Protein AF-A0A2A4JMQ9-F1 (afdb_monomer)

InterPro domains:
  IPR019139 Leucine-rich repeat flightless-interacting protein 1/2 [PF09738] (27-306)
  IPR019139 Leucine-rich repeat flightless-interacting protein 1/2 [PTHR19212] (105-288)

Organism: Heliothis virescens (NCBI:txid7102)

pLDDT: mean 78.85, std 16.98, range [35.78, 98.19]

Foldseek 3Di:
DDPVVVVVVVVVVVVVVVVVVVVVVVVVVVVVVVLVVLVVVLVVLVVVLVVVVVVLVVVVVVVVVVVVVPDPDDDDDDDDDDDDDDDDDDDDDDDDDDDDCPCVVVVVVVVVVVVVVVVVVVVVVVSVVVSVVSVVVSVVSVVVSVVVVVVVVVVVVVVVVVVVVVVVVVVVVVVVVVVVVVVVVVVVVVVVQVVLVVVQKHWDFQQPPDPPDPPDDDPDDDDDGDIDIGGNVVVVQLVVLPDDHPVSSVVSVVVVVVVVVVVVVVVVVVVVVVVVCVVVVVVVVVVVVVVVVVVVVVVVVVVVVVVVVVVVVVVVVVVVVVVVVVVVVVVD

Solvent-accessible surface area (backbone atoms only — not comparable to full-atom values): 18994 Å² total; per-residue (Å²): 134,68,66,69,61,55,52,56,50,53,58,44,52,51,50,52,51,52,49,50,53,49,52,50,51,52,50,50,51,52,51,51,50,51,53,48,52,51,53,50,51,51,52,54,51,52,53,50,48,54,48,51,52,50,53,48,51,55,48,50,51,52,52,47,51,61,58,59,70,69,55,97,70,89,79,93,76,85,83,90,85,87,86,82,87,83,88,82,90,79,90,78,87,72,78,91,81,87,84,80,61,69,61,56,58,52,48,52,51,48,52,49,50,51,51,53,50,51,49,50,52,50,51,52,51,49,53,50,50,52,52,51,53,49,56,52,50,53,52,51,49,54,48,53,52,51,50,53,51,52,52,52,52,51,53,50,53,54,50,53,50,52,50,51,52,53,50,50,52,51,52,48,53,51,48,56,51,51,51,53,52,50,50,52,52,51,50,51,51,51,53,51,53,52,51,38,44,76,73,46,30,41,78,42,68,37,85,77,70,71,85,86,80,81,89,62,98,65,92,74,84,66,92,74,74,48,65,40,83,37,46,48,70,59,48,52,55,46,55,75,48,45,88,68,55,52,66,57,20,51,49,50,48,52,53,51,52,52,50,53,52,50,50,54,51,50,52,52,49,53,53,48,50,54,49,48,31,57,74,69,49,49,50,57,50,54,54,47,50,53,50,51,52,51,50,51,53,49,53,53,49,52,53,49,54,53,53,50,53,51,48,51,52,50,50,56,51,49,51,53,50,51,51,53,50,53,51,58,63,70,79,109

Secondary structure (DSSP, 8-state):
--HHHHHHHHHHHHHHHHHHHHHHHHHHHHHHHHHHHHHHHHHHHHHHHHHHHHHHHHHHHHHHHHHHTT----------------------------SSHHHHHHHHHHHHHHHHHHHHHHHHHHHHHHHHHHHHHHHHHHHHHHHHHHHHHHHHHHHHHHHHHHHHHHHHHHHHHHHHHHHHHHHHHHHHHHHHHHTTEEEEE-TT---TT--S-S---S-PPPEEEEEHHHHHHHHHT-SS-HHHHHHHHHHHHHHHHHHHHHHHHHHHHHHHHHHTTHHHHHHHHHHHHHHHHHHHHHHHHHHHHHHHHHHHHHHHHHHHHHHHTT--

Structure (mmCIF, N/CA/C/O backbone):
data_AF-A0A2A4JMQ9-F1
#
_entry.id   AF-A0A2A4JMQ9-F1
#
loop_
_atom_site.group_PDB
_atom_site.id
_atom_site.type_symbol
_atom_site.label_atom_id
_atom_site.label_alt_id
_atom_site.label_comp_id
_atom_site.label_asym_id
_atom_site.label_entity_id
_atom_site.label_seq_id
_atom_site.pdbx_PDB_ins_code
_atom_site.Cartn_x
_atom_site.Cartn_y
_atom_site.Cartn_z
_atom_site.occupancy
_atom_site.B_iso_or_equiv
_atom_site.auth_seq_id
_atom_site.auth_comp_id
_atom_site.auth_asym_id
_atom_site.auth_atom_id
_atom_site.pdbx_PDB_model_num
ATOM 1 N N . MET A 1 1 ? -29.846 27.052 -5.106 1.00 47.28 1 MET A N 1
ATOM 2 C CA . MET A 1 1 ? -28.596 26.402 -5.559 1.00 47.28 1 MET A CA 1
ATOM 3 C C . MET A 1 1 ? -28.977 25.402 -6.638 1.00 47.28 1 MET A C 1
ATOM 5 O O . MET A 1 1 ? -29.538 24.370 -6.304 1.00 47.28 1 MET A O 1
ATOM 9 N N . ASP A 1 2 ? -28.782 25.750 -7.912 1.00 46.75 2 ASP A N 1
ATOM 10 C CA . ASP A 1 2 ? -29.276 24.958 -9.048 1.00 46.75 2 ASP A CA 1
ATOM 11 C C . ASP A 1 2 ? -28.543 23.609 -9.199 1.00 46.75 2 ASP A C 1
ATOM 13 O O . ASP A 1 2 ? -27.327 23.606 -9.439 1.00 46.75 2 ASP A O 1
ATOM 17 N N . PRO A 1 3 ? -29.245 22.460 -9.134 1.00 57.94 3 PRO A N 1
ATOM 18 C CA . PRO A 1 3 ? -28.635 21.136 -9.290 1.00 57.94 3 PRO A CA 1
ATOM 19 C C . PRO A 1 3 ? -28.081 20.902 -10.707 1.00 57.94 3 PRO A C 1
ATOM 21 O O . PRO A 1 3 ? -27.055 20.239 -10.867 1.00 57.94 3 PRO A O 1
ATOM 24 N N . SER A 1 4 ? -28.668 21.542 -11.726 1.00 58.91 4 SER A N 1
ATOM 25 C CA . SER A 1 4 ? -28.192 21.478 -13.119 1.00 58.91 4 SER A CA 1
ATOM 26 C C . SER A 1 4 ? -26.788 22.061 -13.310 1.00 58.91 4 SER A C 1
ATOM 28 O O . SER A 1 4 ? -26.029 21.597 -14.162 1.00 58.91 4 SER A O 1
ATOM 30 N N . ARG A 1 5 ? -26.396 23.063 -12.508 1.00 54.81 5 ARG A N 1
ATOM 31 C CA . ARG A 1 5 ? -25.064 23.677 -12.618 1.00 54.81 5 ARG A CA 1
ATOM 32 C C . ARG A 1 5 ? -23.971 22.750 -12.081 1.00 54.81 5 ARG A C 1
ATOM 34 O O . ARG A 1 5 ? -22.899 22.711 -12.671 1.00 54.81 5 ARG A O 1
ATOM 41 N N . ARG A 1 6 ? -24.261 21.981 -11.021 1.00 53.41 6 ARG A N 1
ATOM 42 C CA . ARG A 1 6 ? -23.341 20.992 -10.424 1.00 53.41 6 ARG A CA 1
ATOM 43 C C . ARG A 1 6 ? -23.181 19.736 -11.282 1.00 53.41 6 ARG A C 1
ATOM 45 O O . ARG A 1 6 ? -22.052 19.294 -11.486 1.00 53.41 6 ARG A O 1
ATOM 52 N N . GLN A 1 7 ? -24.273 19.205 -11.837 1.00 56.06 7 GLN A N 1
ATOM 53 C CA . GLN A 1 7 ? -24.198 18.075 -12.772 1.00 56.06 7 GLN A CA 1
ATOM 54 C C . GLN A 1 7 ? -23.386 18.440 -14.018 1.00 56.06 7 GLN A C 1
ATOM 56 O O . GLN A 1 7 ? -22.466 17.715 -14.380 1.00 56.06 7 GLN A O 1
ATOM 61 N N . ARG A 1 8 ? -23.631 19.617 -14.612 1.00 54.88 8 ARG A N 1
ATOM 62 C CA . ARG A 1 8 ? -22.901 20.075 -15.804 1.00 54.88 8 ARG A CA 1
ATOM 63 C C . ARG A 1 8 ? -21.405 20.303 -15.555 1.00 54.88 8 ARG A C 1
ATOM 65 O O . ARG A 1 8 ? -20.624 20.198 -16.493 1.00 54.88 8 ARG A O 1
ATOM 72 N N . THR A 1 9 ? -20.989 20.635 -14.331 1.00 59.06 9 THR A N 1
ATOM 73 C CA . THR A 1 9 ? -19.562 20.739 -13.973 1.00 59.06 9 THR A CA 1
ATOM 74 C C . THR A 1 9 ? -18.913 19.375 -13.743 1.00 59.06 9 THR A C 1
ATOM 76 O O . THR A 1 9 ? -17.779 19.188 -14.164 1.00 59.06 9 THR A O 1
ATOM 79 N N . GLN A 1 10 ? -19.625 18.402 -13.162 1.00 59.91 10 GLN A N 1
ATOM 80 C CA . GLN A 1 10 ? -19.116 17.031 -12.999 1.00 59.91 10 GLN A CA 1
ATOM 81 C C . GLN A 1 10 ? -18.999 16.286 -14.338 1.00 59.91 10 GLN A C 1
ATOM 83 O O . GLN A 1 10 ? -18.000 15.616 -14.587 1.00 59.91 10 GLN A O 1
ATOM 88 N N . THR A 1 11 ? -19.967 16.448 -15.245 1.00 62.78 11 THR A N 1
ATOM 89 C CA . THR A 1 11 ? -19.899 15.846 -16.590 1.00 62.78 11 THR A CA 1
ATOM 90 C C . THR A 1 11 ? -18.813 16.480 -17.463 1.00 62.78 11 THR A C 1
ATOM 92 O O . THR A 1 11 ? -18.289 15.840 -18.363 1.00 62.78 11 THR A O 1
ATOM 95 N N . LYS A 1 12 ? -18.469 17.752 -17.218 1.00 61.97 12 LYS A N 1
ATOM 96 C CA . LYS A 1 12 ? -17.354 18.423 -17.902 1.00 61.97 12 LYS A CA 1
ATOM 97 C C . LYS A 1 12 ? -15.999 17.975 -17.363 1.00 61.97 12 LYS A C 1
ATOM 99 O O . LYS A 1 12 ? -15.136 17.665 -18.166 1.00 61.97 12 LYS A O 1
ATOM 104 N N . ALA A 1 13 ? -15.847 17.869 -16.041 1.00 62.53 13 ALA A N 1
ATOM 105 C CA . ALA A 1 13 ? -14.618 17.368 -15.424 1.00 62.53 13 ALA A CA 1
ATOM 106 C C . ALA A 1 13 ? -14.295 15.928 -15.866 1.00 62.53 13 ALA A C 1
ATOM 108 O O . ALA A 1 13 ? -13.155 15.628 -16.185 1.00 62.53 13 ALA A O 1
ATOM 109 N N . THR A 1 14 ? -15.312 15.069 -15.979 1.00 71.31 14 THR A N 1
ATOM 110 C CA . THR A 1 14 ? -15.151 13.688 -16.477 1.00 71.31 14 THR A CA 1
ATOM 111 C C . THR A 1 14 ? -14.833 13.622 -17.972 1.00 71.31 14 THR A C 1
ATOM 113 O O . THR A 1 14 ? -14.033 12.789 -18.384 1.00 71.31 14 THR A O 1
ATOM 116 N N . ALA A 1 15 ? -15.401 14.509 -18.793 1.00 77.69 15 ALA A N 1
ATOM 117 C CA . ALA A 1 15 ? -15.054 14.602 -20.213 1.00 77.69 15 ALA A CA 1
ATOM 118 C C . ALA A 1 15 ? -13.632 15.155 -20.437 1.00 77.69 15 ALA A C 1
ATOM 120 O O . ALA A 1 15 ? -12.928 14.698 -21.333 1.00 77.69 15 ALA A O 1
ATOM 121 N N . GLU A 1 16 ? -13.198 16.119 -19.622 1.00 76.06 16 GLU A N 1
ATOM 122 C CA . GLU A 1 16 ? -11.833 16.660 -19.645 1.00 76.06 16 GLU A CA 1
ATOM 123 C C . GLU A 1 16 ? -10.809 15.611 -19.189 1.00 76.06 16 GLU A C 1
ATOM 125 O O . GLU A 1 16 ? -9.781 15.443 -19.837 1.00 76.06 16 GLU A O 1
ATOM 130 N N . GLU A 1 17 ? -11.113 14.845 -18.141 1.00 75.88 17 GLU A N 1
ATOM 131 C CA . GLU A 1 17 ? -10.284 13.731 -17.667 1.00 75.88 17 GLU A CA 1
ATOM 132 C C . GLU A 1 17 ? -10.156 12.623 -18.726 1.00 75.88 17 GLU A C 1
ATOM 134 O O . GLU A 1 17 ? -9.050 12.202 -19.057 1.00 75.88 17 GLU A O 1
ATOM 139 N N . GLN A 1 18 ? -11.262 12.241 -19.372 1.00 79.56 18 GLN A N 1
ATOM 140 C CA . GLN A 1 18 ? -11.246 11.294 -20.493 1.00 79.56 18 GLN A CA 1
ATOM 141 C C . GLN A 1 18 ? -10.445 11.804 -21.700 1.00 79.56 18 GLN A C 1
ATOM 143 O O . GLN A 1 18 ? -9.798 11.010 -22.384 1.00 79.56 18 GLN A O 1
ATOM 148 N N . ALA A 1 19 ? -10.473 13.110 -21.975 1.00 83.06 19 ALA A N 1
ATOM 149 C CA . ALA A 1 19 ? -9.674 13.709 -23.040 1.00 83.06 19 ALA A CA 1
ATOM 150 C C . ALA A 1 19 ? -8.173 13.692 -22.702 1.00 83.06 19 ALA A C 1
ATOM 152 O O . ALA A 1 19 ? -7.355 13.391 -23.570 1.00 83.06 19 ALA A O 1
ATOM 153 N N . LEU A 1 20 ? -7.801 13.960 -21.447 1.00 79.81 20 LEU A N 1
ATOM 154 C CA . LEU A 1 20 ? -6.412 13.871 -20.985 1.00 79.81 20 LEU A CA 1
ATOM 155 C C . LEU A 1 20 ? -5.883 12.434 -21.054 1.00 79.81 20 LEU A C 1
ATOM 157 O O . LEU A 1 20 ? -4.770 12.223 -21.536 1.00 79.81 20 LEU A O 1
ATOM 161 N N . ASP A 1 21 ? -6.699 11.450 -20.677 1.00 79.75 21 ASP A N 1
ATOM 162 C CA . ASP A 1 21 ? -6.362 10.029 -20.799 1.00 79.75 21 ASP A CA 1
ATOM 163 C C . ASP A 1 21 ? -6.156 9.603 -22.257 1.00 79.75 21 ASP A C 1
ATOM 165 O O . ASP A 1 21 ? -5.237 8.841 -22.566 1.00 79.75 21 ASP A O 1
ATOM 169 N N . GLN A 1 22 ? -6.992 10.091 -23.177 1.00 85.31 22 GLN A N 1
ATOM 170 C CA . GLN A 1 22 ? -6.834 9.826 -24.610 1.00 85.31 22 GLN A CA 1
ATOM 171 C C . GLN A 1 22 ? -5.542 10.444 -25.149 1.00 85.31 22 GLN A C 1
ATOM 173 O O . GLN A 1 22 ? -4.780 9.762 -25.830 1.00 85.31 22 GLN A O 1
ATOM 178 N N . ILE A 1 23 ? -5.243 11.693 -24.782 1.00 85.81 23 ILE A N 1
ATOM 179 C CA . ILE A 1 23 ? -3.999 12.375 -25.169 1.00 85.81 23 ILE A CA 1
ATOM 180 C C . ILE A 1 23 ? -2.772 11.634 -24.619 1.00 85.81 23 ILE A C 1
ATOM 182 O O . ILE A 1 23 ? -1.781 11.480 -25.334 1.00 85.81 23 ILE A O 1
ATOM 186 N N . ALA A 1 24 ? -2.831 11.149 -23.376 1.00 79.50 24 ALA A N 1
ATOM 187 C CA . ALA A 1 24 ? -1.755 10.374 -22.765 1.00 79.50 24 ALA A CA 1
ATOM 188 C C . ALA A 1 24 ? -1.525 9.046 -23.503 1.00 79.50 24 ALA A C 1
ATOM 190 O O . ALA A 1 24 ? -0.391 8.752 -23.886 1.00 79.50 24 ALA A O 1
ATOM 191 N N . ARG A 1 25 ? -2.596 8.294 -23.796 1.00 79.62 25 ARG A N 1
ATOM 192 C CA . ARG A 1 25 ? -2.517 7.043 -24.572 1.00 79.62 25 ARG A CA 1
ATOM 193 C C . ARG A 1 25 ? -2.002 7.275 -25.987 1.00 79.62 25 ARG A C 1
ATOM 195 O O . ARG A 1 25 ? -1.174 6.510 -26.465 1.00 79.62 25 ARG A O 1
ATOM 202 N N . GLU A 1 26 ? -2.443 8.335 -26.658 1.00 84.31 26 GLU A N 1
ATOM 203 C CA . GLU A 1 26 ? -1.941 8.691 -27.987 1.00 84.31 26 GLU A CA 1
ATOM 204 C C . GLU A 1 26 ? -0.459 9.084 -27.958 1.00 84.31 26 GLU A C 1
ATOM 206 O O . GLU A 1 26 ? 0.299 8.729 -28.864 1.00 84.31 26 GLU A O 1
ATOM 211 N N . ALA A 1 27 ? -0.017 9.812 -26.930 1.00 80.69 27 ALA A N 1
ATOM 212 C CA . ALA A 1 27 ? 1.388 10.167 -26.759 1.00 80.69 27 ALA A CA 1
ATOM 213 C C . ALA A 1 27 ? 2.256 8.926 -26.504 1.00 80.69 27 ALA A C 1
ATOM 215 O O . ALA A 1 27 ? 3.327 8.797 -27.099 1.00 80.69 27 ALA A O 1
ATOM 216 N N . GLU A 1 28 ? 1.779 7.993 -25.679 1.00 77.19 28 GLU A N 1
ATOM 217 C CA . GLU A 1 28 ? 2.440 6.715 -25.424 1.00 77.19 28 GLU A CA 1
ATOM 218 C C . GLU A 1 28 ? 2.505 5.851 -26.688 1.00 77.19 28 GLU A C 1
ATOM 220 O O . GLU A 1 28 ? 3.579 5.373 -27.048 1.00 77.19 28 GLU A O 1
ATOM 225 N N . GLN A 1 29 ? 1.404 5.734 -27.433 1.00 85.44 29 GLN A N 1
ATOM 226 C CA . GLN A 1 29 ? 1.366 5.021 -28.712 1.00 85.44 29 GLN A CA 1
ATOM 227 C C . GLN A 1 29 ? 2.312 5.637 -29.745 1.00 85.44 29 GLN A C 1
ATOM 229 O O . GLN A 1 29 ? 3.000 4.910 -30.457 1.00 85.44 29 GLN A O 1
ATOM 234 N N . ARG A 1 30 ? 2.405 6.971 -29.816 1.00 83.75 30 ARG A N 1
ATOM 235 C CA . ARG A 1 30 ? 3.368 7.654 -30.696 1.00 83.75 30 ARG A CA 1
ATOM 236 C C . ARG A 1 30 ? 4.814 7.388 -30.284 1.00 83.75 30 ARG A C 1
ATOM 238 O O . ARG A 1 30 ? 5.659 7.214 -31.160 1.00 83.75 30 ARG A O 1
ATOM 245 N N . LEU A 1 31 ? 5.114 7.352 -28.985 1.00 78.44 31 LEU A N 1
ATOM 246 C CA . LEU A 1 31 ? 6.444 6.983 -28.490 1.00 78.44 31 LEU A CA 1
ATOM 247 C C . LEU A 1 31 ? 6.759 5.512 -28.785 1.00 78.44 31 LEU A C 1
ATOM 249 O O . LEU A 1 31 ? 7.838 5.214 -29.290 1.00 78.44 31 LEU A O 1
ATOM 253 N N . ALA A 1 32 ? 5.807 4.605 -28.568 1.00 83.38 32 ALA A N 1
ATOM 254 C CA . ALA A 1 32 ? 5.944 3.189 -28.895 1.00 83.38 32 ALA A CA 1
ATOM 255 C C . ALA A 1 32 ? 6.156 2.966 -30.402 1.00 83.38 32 ALA A C 1
ATOM 257 O O . ALA A 1 32 ? 7.055 2.226 -30.789 1.00 83.38 32 ALA A O 1
ATOM 258 N N . ALA A 1 33 ? 5.410 3.670 -31.257 1.00 87.06 33 ALA A N 1
ATOM 259 C CA . ALA A 1 33 ? 5.591 3.629 -32.706 1.00 87.06 33 ALA A CA 1
ATOM 260 C C . ALA A 1 33 ? 6.967 4.166 -33.133 1.00 87.06 33 ALA A C 1
ATOM 262 O O . ALA A 1 33 ? 7.598 3.595 -34.017 1.00 87.06 33 ALA A O 1
ATOM 263 N N . ARG A 1 34 ? 7.478 5.225 -32.485 1.00 83.06 34 ARG A N 1
ATOM 264 C CA . ARG A 1 34 ? 8.851 5.710 -32.719 1.00 83.06 34 ARG A CA 1
ATOM 265 C C . ARG A 1 34 ? 9.903 4.685 -32.302 1.00 83.06 34 ARG A C 1
ATOM 267 O O . ARG A 1 34 ? 10.874 4.501 -33.029 1.00 83.06 34 ARG A O 1
ATOM 274 N N . ARG A 1 35 ? 9.712 4.003 -31.169 1.00 81.88 35 ARG A N 1
ATOM 275 C CA . ARG A 1 35 ? 10.596 2.913 -30.720 1.00 81.88 35 ARG A CA 1
ATOM 276 C C . ARG A 1 35 ? 10.570 1.735 -31.695 1.00 81.88 35 ARG A C 1
ATOM 278 O O . ARG A 1 35 ? 11.631 1.251 -32.069 1.00 81.88 35 ARG A O 1
ATOM 285 N N . ALA A 1 36 ? 9.389 1.341 -32.171 1.00 84.75 36 ALA A N 1
ATOM 286 C CA . ALA A 1 36 ? 9.234 0.295 -33.180 1.00 84.75 36 ALA A CA 1
ATOM 287 C C . ALA A 1 36 ? 9.904 0.678 -34.510 1.00 84.75 36 ALA A C 1
ATOM 289 O O . ALA A 1 36 ? 10.699 -0.094 -35.027 1.00 84.75 36 ALA A O 1
ATOM 290 N N . ALA A 1 37 ? 9.688 1.899 -35.007 1.00 85.81 37 ALA A N 1
ATOM 291 C CA . ALA A 1 37 ? 10.320 2.380 -36.235 1.00 85.81 37 ALA A CA 1
ATOM 292 C C . ALA A 1 37 ? 11.854 2.436 -36.127 1.00 85.81 37 ALA A C 1
ATOM 294 O O . ALA A 1 37 ? 12.551 2.103 -37.082 1.00 85.81 37 ALA A O 1
ATOM 295 N N . ARG A 1 38 ? 12.400 2.822 -34.964 1.00 82.75 38 ARG A N 1
ATOM 296 C CA . ARG A 1 38 ? 13.848 2.747 -34.704 1.00 82.75 38 ARG A CA 1
ATOM 297 C C . ARG A 1 38 ? 14.341 1.298 -34.689 1.00 82.75 38 ARG A C 1
ATOM 299 O O . ARG A 1 38 ? 15.371 1.009 -35.288 1.00 82.75 38 ARG A O 1
ATOM 306 N N . ALA A 1 39 ? 13.611 0.382 -34.054 1.00 81.25 39 ALA A N 1
ATOM 307 C CA . ALA A 1 39 ? 13.956 -1.040 -34.042 1.00 81.25 39 ALA A CA 1
ATOM 308 C C . ALA A 1 39 ? 13.936 -1.653 -35.456 1.00 81.25 39 ALA A C 1
ATOM 310 O O . ALA A 1 39 ? 14.887 -2.332 -35.839 1.00 81.25 39 ALA A O 1
ATOM 311 N N . GLU A 1 40 ? 12.918 -1.344 -36.259 1.00 84.31 40 GLU A N 1
ATOM 312 C CA . GLU A 1 40 ? 12.833 -1.751 -37.666 1.00 84.31 40 GLU A CA 1
ATOM 313 C C . GLU A 1 40 ? 13.959 -1.128 -38.505 1.00 84.31 40 GLU A C 1
ATOM 315 O O . GLU A 1 40 ? 14.568 -1.812 -39.325 1.00 84.31 40 GLU A O 1
ATOM 320 N N . ALA A 1 41 ? 14.307 0.143 -38.273 1.00 82.81 41 ALA A N 1
ATOM 321 C CA . ALA A 1 41 ? 15.430 0.791 -38.950 1.00 82.81 41 ALA A CA 1
ATOM 322 C C . ALA A 1 41 ? 16.769 0.106 -38.630 1.00 82.81 41 ALA A C 1
ATOM 324 O O . ALA A 1 41 ? 17.576 -0.100 -39.538 1.00 82.81 41 ALA A O 1
ATOM 325 N N . ARG A 1 42 ? 16.994 -0.312 -37.374 1.00 80.44 42 ARG A N 1
ATOM 326 C CA . ARG A 1 42 ? 18.159 -1.135 -37.000 1.00 80.44 42 ARG A CA 1
ATOM 327 C C . ARG A 1 42 ? 18.151 -2.468 -37.734 1.00 80.44 42 ARG A C 1
ATOM 329 O O . ARG A 1 42 ? 19.183 -2.877 -38.249 1.00 80.44 42 ARG A O 1
ATOM 336 N N . GLU A 1 43 ? 17.003 -3.134 -37.801 1.00 86.06 43 GLU A N 1
ATOM 337 C CA . GLU A 1 43 ? 16.868 -4.443 -38.445 1.00 86.06 43 GLU A CA 1
ATOM 338 C C . GLU A 1 43 ? 17.121 -4.372 -39.960 1.00 86.06 43 GLU A C 1
ATOM 340 O O . GLU A 1 43 ? 17.847 -5.201 -40.508 1.00 86.06 43 GLU A O 1
ATOM 345 N N . ILE A 1 44 ? 16.583 -3.355 -40.640 1.00 84.94 44 ILE A N 1
ATOM 346 C CA . ILE A 1 44 ? 16.824 -3.116 -42.072 1.00 84.94 44 ILE A CA 1
ATOM 347 C C . ILE A 1 44 ? 18.307 -2.853 -42.317 1.00 84.94 44 ILE A C 1
ATOM 349 O O . ILE A 1 44 ? 18.907 -3.439 -43.216 1.00 84.94 44 ILE A O 1
ATOM 353 N N . ARG A 1 45 ? 18.906 -2.006 -41.484 1.00 77.75 45 ARG A N 1
ATOM 354 C CA . ARG A 1 45 ? 20.306 -1.625 -41.607 1.00 77.75 45 ARG A CA 1
ATOM 355 C C . ARG A 1 45 ? 21.258 -2.791 -41.325 1.00 77.75 45 ARG A C 1
ATOM 357 O O . ARG A 1 45 ? 22.248 -2.933 -42.031 1.00 77.75 45 ARG A O 1
ATOM 364 N N . MET A 1 46 ? 20.927 -3.667 -40.373 1.00 78.50 46 MET A N 1
ATOM 365 C CA . MET A 1 46 ? 21.645 -4.926 -40.122 1.00 78.50 46 MET A CA 1
ATOM 366 C C . MET A 1 46 ? 21.553 -5.895 -41.306 1.00 78.50 46 MET A C 1
ATOM 368 O O . MET A 1 46 ? 22.553 -6.491 -41.695 1.00 78.50 46 MET A O 1
ATOM 372 N N . ARG A 1 47 ? 20.377 -6.017 -41.929 1.00 84.62 47 ARG A N 1
ATOM 373 C CA . ARG A 1 47 ? 20.205 -6.840 -43.138 1.00 84.62 47 ARG A CA 1
ATOM 374 C C . ARG A 1 47 ? 20.992 -6.298 -44.331 1.00 84.62 47 ARG A C 1
ATOM 376 O O . ARG A 1 47 ? 21.530 -7.073 -45.116 1.00 84.62 47 ARG A O 1
ATOM 383 N N . GLU A 1 48 ? 21.049 -4.978 -44.492 1.00 83.75 48 GLU A N 1
ATOM 384 C CA . GLU A 1 48 ? 21.834 -4.336 -45.552 1.00 83.75 48 GLU A CA 1
ATOM 385 C C . GLU A 1 48 ? 23.338 -4.524 -45.330 1.00 83.75 48 GLU A C 1
ATOM 387 O O . GLU A 1 48 ? 24.073 -4.810 -46.270 1.00 83.75 48 GLU A O 1
ATOM 392 N N . LEU A 1 49 ? 23.767 -4.457 -44.074 1.00 77.75 49 LEU A N 1
ATOM 393 C CA . LEU A 1 49 ? 25.107 -4.800 -43.628 1.00 77.75 49 LEU A CA 1
ATOM 394 C C . LEU A 1 49 ? 25.547 -6.201 -44.039 1.00 77.75 49 LEU A C 1
ATOM 396 O O . LEU A 1 49 ? 26.583 -6.368 -44.676 1.00 77.75 49 LEU A O 1
ATOM 400 N N . GLU A 1 50 ? 24.754 -7.204 -43.660 1.00 82.50 50 GLU A N 1
ATOM 401 C CA . GLU A 1 50 ? 25.026 -8.610 -43.957 1.00 82.50 50 GLU A CA 1
ATOM 402 C C . GLU A 1 50 ? 25.065 -8.832 -45.466 1.00 82.50 50 GLU A C 1
ATOM 404 O O . GLU A 1 50 ? 25.886 -9.591 -45.981 1.00 82.50 50 GLU A O 1
ATOM 409 N N . ARG A 1 51 ? 24.204 -8.121 -46.200 1.00 87.94 51 ARG A N 1
ATOM 410 C CA . ARG A 1 51 ? 24.204 -8.144 -47.656 1.00 87.94 51 ARG A CA 1
ATOM 411 C C . ARG A 1 51 ? 25.477 -7.532 -48.241 1.00 87.94 51 ARG A C 1
ATOM 413 O O . ARG A 1 51 ? 26.052 -8.138 -49.138 1.00 87.94 51 ARG A O 1
ATOM 420 N N . GLN A 1 52 ? 25.925 -6.379 -47.747 1.00 79.75 52 GLN A N 1
ATOM 421 C CA . GLN A 1 52 ? 27.172 -5.749 -48.192 1.00 79.75 52 GLN A CA 1
ATOM 422 C C . GLN A 1 52 ? 28.384 -6.632 -47.884 1.00 79.75 52 GLN A C 1
ATOM 424 O O . GLN A 1 52 ? 29.224 -6.813 -48.760 1.00 79.75 52 GLN A O 1
ATOM 429 N N . GLN A 1 53 ? 28.437 -7.240 -46.694 1.00 78.75 53 GLN A N 1
ATOM 430 C CA . GLN A 1 53 ? 29.487 -8.194 -46.322 1.00 78.75 53 GLN A CA 1
ATOM 431 C C . GLN A 1 53 ? 29.516 -9.379 -47.287 1.00 78.75 53 GLN A C 1
ATOM 433 O O . GLN A 1 53 ? 30.564 -9.704 -47.835 1.00 78.75 53 GLN A O 1
ATOM 438 N N . ARG A 1 54 ? 28.352 -9.961 -47.585 1.00 82.81 54 ARG A N 1
ATOM 439 C CA . ARG A 1 54 ? 28.241 -11.081 -48.522 1.00 82.81 54 ARG A CA 1
ATOM 440 C C . ARG A 1 54 ? 28.627 -10.704 -49.954 1.00 82.81 54 ARG A C 1
ATOM 442 O O . ARG A 1 54 ? 29.313 -11.462 -50.626 1.00 82.81 54 ARG A O 1
ATOM 449 N N . GLU A 1 55 ? 28.219 -9.527 -50.428 1.00 82.19 55 GLU A N 1
ATOM 450 C CA . GLU A 1 55 ? 28.595 -9.027 -51.757 1.00 82.19 55 GLU A CA 1
ATOM 451 C C . GLU A 1 55 ? 30.103 -8.718 -51.849 1.00 82.19 55 GLU A C 1
ATOM 453 O O . GLU A 1 55 ? 30.712 -8.927 -52.900 1.00 82.19 55 GLU A O 1
ATOM 458 N N . GLN A 1 56 ? 30.722 -8.257 -50.758 1.00 74.88 56 GLN A N 1
ATOM 459 C CA . GLN A 1 56 ? 32.166 -8.029 -50.662 1.00 74.88 56 GLN A CA 1
ATOM 460 C C . GLN A 1 56 ? 32.958 -9.336 -50.592 1.00 74.88 56 GLN A C 1
ATOM 462 O O . GLN A 1 56 ? 34.000 -9.422 -51.238 1.00 74.88 56 GLN A O 1
ATOM 467 N N . GLU A 1 57 ? 32.470 -10.346 -49.870 1.00 77.69 57 GLU A N 1
ATOM 468 C CA . GLU A 1 57 ? 33.021 -11.708 -49.875 1.00 77.69 57 GLU A CA 1
ATOM 469 C C . GLU A 1 57 ? 32.955 -12.304 -51.287 1.00 77.69 57 GLU A C 1
ATOM 471 O O . GLU A 1 57 ? 33.986 -12.678 -51.841 1.00 77.69 57 GLU A O 1
ATOM 476 N N . ASP A 1 58 ? 31.790 -12.245 -51.941 1.00 78.12 58 ASP A N 1
ATOM 477 C CA . ASP A 1 58 ? 31.618 -12.697 -53.327 1.00 78.12 58 ASP A CA 1
ATOM 478 C C . ASP A 1 58 ? 32.541 -11.940 -54.304 1.00 78.12 58 ASP A C 1
ATOM 480 O O . ASP A 1 58 ? 33.018 -12.499 -55.296 1.00 78.12 58 ASP A O 1
ATOM 484 N N . HIS A 1 59 ? 32.769 -10.640 -54.083 1.00 78.31 59 HIS A N 1
ATOM 485 C CA . HIS A 1 59 ? 33.680 -9.837 -54.900 1.00 78.31 59 HIS A CA 1
ATOM 486 C C . HIS A 1 59 ? 35.150 -10.166 -54.610 1.00 78.31 59 HIS A C 1
ATOM 488 O O . HIS A 1 59 ? 35.961 -10.193 -55.538 1.00 78.31 59 HIS A O 1
ATOM 494 N N . ALA A 1 60 ? 35.508 -10.427 -53.352 1.00 73.19 60 ALA A N 1
ATOM 495 C CA . ALA A 1 60 ? 36.839 -10.871 -52.959 1.00 73.19 60 ALA A CA 1
ATOM 496 C C . ALA A 1 60 ? 37.156 -12.244 -53.566 1.00 73.19 60 ALA A C 1
ATOM 498 O O . ALA A 1 60 ? 38.234 -12.404 -54.139 1.00 73.19 60 ALA A O 1
ATOM 499 N N . ASP A 1 61 ? 36.198 -13.172 -53.556 1.00 73.56 61 ASP A N 1
ATOM 500 C CA . ASP A 1 61 ? 36.305 -14.494 -54.179 1.00 73.56 61 ASP A CA 1
ATOM 501 C C . ASP A 1 61 ? 36.454 -14.387 -55.703 1.00 73.56 61 ASP A C 1
ATOM 503 O O . ASP A 1 61 ? 37.374 -14.959 -56.287 1.00 73.56 61 ASP A O 1
ATOM 507 N N . LYS A 1 62 ? 35.639 -13.556 -56.369 1.00 76.69 62 LYS A N 1
ATOM 508 C CA . LYS A 1 62 ? 35.769 -13.297 -57.820 1.00 76.69 62 LYS A CA 1
ATOM 509 C C . LYS A 1 62 ? 37.098 -12.637 -58.184 1.00 76.69 62 LYS A C 1
ATOM 511 O O . LYS A 1 62 ? 37.691 -12.958 -59.217 1.00 76.69 62 LYS A O 1
ATOM 516 N N . ALA A 1 63 ? 37.572 -11.696 -57.369 1.00 72.44 63 ALA A N 1
ATOM 517 C CA . ALA A 1 63 ? 38.875 -11.068 -57.558 1.00 72.44 63 ALA A CA 1
ATOM 518 C C . ALA A 1 63 ? 40.010 -12.078 -57.333 1.00 72.44 63 ALA A C 1
ATOM 520 O O . ALA A 1 63 ? 41.000 -12.060 -58.068 1.00 72.44 63 ALA A O 1
ATOM 521 N N . TYR A 1 64 ? 39.850 -12.985 -56.367 1.00 70.56 64 TYR A N 1
ATOM 522 C CA . TYR A 1 64 ? 40.777 -14.079 -56.110 1.00 70.56 64 TYR A CA 1
ATOM 523 C C . TYR A 1 64 ? 40.842 -15.047 -57.298 1.00 70.56 64 TYR A C 1
ATOM 525 O O . TYR A 1 64 ? 41.943 -15.312 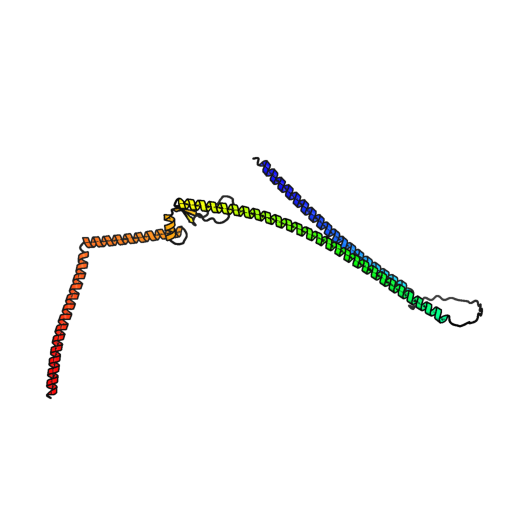-57.780 1.00 70.56 64 TYR A O 1
ATOM 533 N N . ASP A 1 65 ? 39.700 -15.469 -57.845 1.00 73.50 65 ASP A N 1
ATOM 534 C CA . ASP A 1 65 ? 39.607 -16.343 -59.022 1.00 73.50 65 ASP A CA 1
ATOM 535 C C . ASP A 1 65 ? 40.203 -15.701 -60.284 1.00 73.50 65 ASP A C 1
ATOM 537 O O . ASP A 1 65 ? 40.964 -16.338 -61.017 1.00 73.50 65 ASP A O 1
ATOM 541 N N . MET A 1 66 ? 39.937 -14.412 -60.527 1.00 67.81 66 MET A N 1
ATOM 542 C CA . MET A 1 66 ? 40.539 -13.674 -61.647 1.00 67.81 66 MET A CA 1
ATOM 543 C C . MET A 1 66 ? 42.063 -13.544 -61.539 1.00 67.81 66 MET A C 1
ATOM 545 O O . MET A 1 66 ? 42.752 -13.528 -62.564 1.00 67.81 66 MET A O 1
ATOM 549 N N . TYR A 1 67 ? 42.601 -13.414 -60.323 1.00 62.19 67 TYR A N 1
ATOM 550 C CA . TYR A 1 67 ? 44.047 -13.369 -60.095 1.00 62.19 67 TYR A CA 1
ATOM 551 C C . TYR A 1 67 ? 44.681 -14.768 -60.107 1.00 62.19 67 TYR A C 1
ATOM 553 O O . TYR A 1 67 ? 45.802 -14.911 -60.592 1.00 62.19 67 TYR A O 1
ATOM 561 N N . ALA A 1 68 ? 43.982 -15.803 -59.633 1.00 64.62 68 ALA A N 1
ATOM 562 C CA . ALA A 1 68 ? 44.437 -17.194 -59.673 1.00 64.62 68 ALA A CA 1
ATOM 563 C C . ALA A 1 68 ? 44.470 -17.747 -61.111 1.00 64.62 68 ALA A C 1
ATOM 565 O O . ALA A 1 68 ? 45.437 -18.403 -61.503 1.00 64.62 68 ALA A O 1
ATOM 566 N N . GLY A 1 69 ? 43.480 -17.390 -61.939 1.00 57.03 69 GLY A N 1
ATOM 567 C CA . GLY A 1 69 ? 43.380 -17.790 -63.349 1.00 57.03 69 GLY A CA 1
ATOM 568 C C . GLY A 1 69 ? 44.420 -17.168 -64.293 1.00 57.03 69 GLY A C 1
ATOM 569 O O . GLY A 1 69 ? 44.489 -17.553 -65.459 1.00 57.03 69 GLY A O 1
ATOM 570 N N . LYS A 1 70 ? 45.245 -16.223 -63.818 1.00 52.72 70 LYS A N 1
ATOM 571 C CA . LYS A 1 70 ? 46.353 -15.616 -64.583 1.00 52.72 70 LYS A CA 1
ATOM 572 C C . LYS A 1 70 ? 47.709 -16.291 -64.360 1.00 52.72 70 LYS A C 1
ATOM 574 O O . LYS A 1 70 ? 48.709 -15.828 -64.906 1.00 52.72 70 LYS A O 1
ATOM 579 N N . THR A 1 71 ? 47.765 -17.389 -63.609 1.00 40.22 71 THR A N 1
ATOM 580 C CA . THR A 1 71 ? 48.960 -18.243 -63.570 1.00 40.22 71 THR A CA 1
ATOM 581 C C . THR A 1 71 ? 48.940 -19.196 -64.775 1.00 40.22 71 THR A C 1
ATOM 583 O O . THR A 1 71 ? 47.997 -19.975 -64.922 1.00 40.22 71 THR A O 1
ATOM 586 N N . PRO A 1 72 ? 49.929 -19.159 -65.691 1.00 46.47 72 PRO A N 1
ATOM 587 C CA . PRO A 1 72 ? 50.003 -20.114 -66.783 1.00 46.47 72 PRO A CA 1
ATOM 588 C C . PRO A 1 72 ? 50.674 -21.391 -66.270 1.00 46.47 72 PRO A C 1
ATOM 590 O O . PRO A 1 72 ? 51.739 -21.755 -66.748 1.00 46.47 72 PRO A O 1
ATOM 593 N N . GLU A 1 73 ? 50.078 -22.074 -65.295 1.00 45.75 73 GLU A N 1
ATOM 594 C CA . GLU A 1 73 ? 50.525 -23.413 -64.917 1.00 45.75 73 GLU A CA 1
ATOM 595 C C . GLU A 1 73 ? 49.335 -24.365 -64.774 1.00 45.75 73 GLU A C 1
ATOM 597 O O . GLU A 1 73 ? 48.570 -24.364 -63.817 1.00 45.75 73 GLU A O 1
ATOM 602 N N . THR A 1 74 ? 49.234 -25.228 -65.789 1.00 48.72 74 THR A N 1
ATOM 603 C CA . THR A 1 74 ? 48.764 -26.615 -65.689 1.00 48.72 74 THR A CA 1
ATOM 604 C C . THR A 1 74 ? 47.338 -26.871 -65.199 1.00 48.72 74 THR A C 1
ATOM 606 O O . THR A 1 74 ? 47.145 -27.280 -64.065 1.00 48.72 74 THR A O 1
ATOM 609 N N . VAL A 1 75 ? 46.367 -26.899 -66.122 1.00 40.84 75 VAL A N 1
ATOM 610 C CA . VAL A 1 75 ? 45.369 -27.988 -66.141 1.00 40.84 75 VAL A CA 1
ATOM 611 C C . VAL A 1 75 ? 45.066 -28.366 -67.590 1.00 40.84 75 VAL A C 1
ATOM 613 O O . VAL A 1 75 ? 44.590 -27.568 -68.395 1.00 40.84 75 VAL A O 1
ATOM 616 N N . GLY A 1 76 ? 45.407 -29.603 -67.947 1.00 50.19 76 GLY A N 1
ATOM 617 C CA . GLY A 1 76 ? 45.265 -30.129 -69.296 1.00 50.19 76 GLY A CA 1
ATOM 618 C C . GLY A 1 76 ? 43.812 -30.240 -69.755 1.00 50.19 76 GLY A C 1
ATOM 619 O O . GLY A 1 76 ? 43.021 -30.976 -69.175 1.00 50.19 76 GLY A O 1
ATOM 620 N N . ARG A 1 77 ? 43.500 -29.617 -70.896 1.00 39.44 77 ARG A N 1
ATOM 621 C CA . ARG A 1 77 ? 42.480 -30.113 -71.829 1.00 39.44 77 ARG A CA 1
ATOM 622 C C . ARG A 1 77 ? 42.789 -29.617 -73.242 1.00 39.44 77 ARG A C 1
ATOM 624 O O . ARG A 1 77 ? 42.524 -28.475 -73.595 1.00 39.44 77 ARG A O 1
ATOM 631 N N . ARG A 1 78 ? 43.388 -30.490 -74.058 1.00 36.75 78 ARG A N 1
ATOM 632 C CA . ARG A 1 78 ? 43.520 -30.286 -75.511 1.00 36.75 78 ARG A CA 1
ATOM 633 C C . ARG A 1 78 ? 42.132 -30.315 -76.167 1.00 36.75 78 ARG A C 1
ATOM 635 O O . ARG A 1 78 ? 41.285 -31.105 -75.750 1.00 36.75 78 ARG A O 1
ATOM 642 N N . PRO A 1 79 ? 41.977 -29.616 -77.299 1.00 46.91 79 PRO A N 1
ATOM 643 C CA . PRO A 1 79 ? 41.724 -30.366 -78.520 1.00 46.91 79 PRO A CA 1
ATOM 644 C C . PRO A 1 79 ? 42.739 -30.037 -79.617 1.00 46.91 79 PRO A C 1
ATOM 646 O O . PRO A 1 79 ? 43.345 -28.972 -79.673 1.00 46.91 79 PRO A O 1
ATOM 649 N N . ARG A 1 80 ? 42.960 -31.042 -80.461 1.00 42.53 80 ARG A N 1
ATOM 650 C CA . ARG A 1 80 ? 43.859 -31.028 -81.611 1.00 42.53 80 ARG A CA 1
ATOM 651 C C . ARG A 1 80 ? 43.225 -30.239 -82.755 1.00 42.53 80 ARG A C 1
ATOM 653 O O . ARG A 1 80 ? 42.109 -30.567 -83.137 1.00 42.53 80 ARG A O 1
ATOM 660 N N . LEU A 1 81 ? 43.993 -29.355 -83.385 1.00 42.09 81 LEU A N 1
ATOM 661 C CA . LEU A 1 81 ? 43.917 -29.119 -84.826 1.00 42.09 81 LEU A CA 1
ATOM 662 C C . LEU A 1 81 ? 45.344 -29.027 -85.369 1.00 42.09 81 LEU A C 1
ATOM 664 O O . LEU A 1 81 ? 46.181 -28.292 -84.852 1.00 42.09 81 LEU A O 1
ATOM 668 N N . ALA A 1 82 ? 45.609 -29.856 -86.370 1.00 43.44 82 ALA A N 1
ATOM 669 C CA . ALA A 1 82 ? 46.851 -29.936 -87.112 1.00 43.44 82 ALA A CA 1
ATOM 670 C C . ALA A 1 82 ? 46.584 -29.447 -88.537 1.00 43.44 82 ALA A C 1
ATOM 672 O O . ALA A 1 82 ? 45.617 -29.908 -89.136 1.00 43.44 82 ALA A O 1
ATOM 673 N N . ALA A 1 83 ? 47.438 -28.558 -89.048 1.00 38.06 83 ALA A N 1
ATOM 674 C CA . ALA A 1 83 ? 47.968 -28.535 -90.421 1.00 38.06 83 ALA A CA 1
ATOM 675 C C . ALA A 1 83 ? 48.731 -27.205 -90.629 1.00 38.06 83 ALA A C 1
ATOM 677 O O . ALA A 1 83 ? 48.158 -26.152 -90.390 1.00 38.06 83 ALA A O 1
ATOM 678 N N . LEU A 1 84 ? 50.060 -27.175 -90.802 1.00 41.00 84 LEU A N 1
ATOM 679 C CA . LEU A 1 84 ? 50.900 -27.468 -91.989 1.00 41.00 84 LEU A CA 1
ATOM 680 C C . LEU A 1 84 ? 51.496 -26.155 -92.573 1.00 41.00 84 LEU A C 1
ATOM 682 O O . LEU A 1 84 ? 50.845 -25.516 -93.383 1.00 41.00 84 LEU A O 1
ATOM 686 N N . SER A 1 85 ? 52.733 -25.832 -92.143 1.00 36.59 85 SER A N 1
ATOM 687 C CA . SER A 1 85 ? 53.939 -25.392 -92.914 1.00 36.59 85 SER A CA 1
ATOM 688 C C . SER A 1 85 ? 53.892 -24.197 -93.915 1.00 36.59 85 SER A C 1
ATOM 690 O O . SER A 1 85 ? 52.817 -23.847 -94.377 1.00 36.59 85 SER A O 1
ATOM 692 N N . PRO A 1 86 ? 55.036 -23.630 -94.403 1.00 47.41 86 PRO A N 1
ATOM 693 C CA . PRO A 1 86 ? 56.447 -23.755 -94.000 1.00 47.41 86 PRO A CA 1
ATOM 694 C C . PRO A 1 86 ? 57.205 -22.410 -93.799 1.00 47.41 86 PRO A C 1
ATOM 696 O O . PRO A 1 86 ? 56.725 -21.311 -94.059 1.00 47.41 86 PRO A O 1
ATOM 699 N N . ALA A 1 87 ? 58.451 -22.569 -93.352 1.00 42.53 87 ALA A N 1
ATOM 700 C CA . ALA A 1 87 ? 59.504 -21.586 -93.131 1.00 42.53 87 ALA A CA 1
ATOM 701 C C . ALA A 1 87 ? 59.864 -20.673 -94.321 1.00 42.53 87 ALA A C 1
ATOM 703 O O . ALA A 1 87 ? 59.936 -21.116 -95.466 1.00 42.53 87 ALA A O 1
ATOM 704 N N . VAL A 1 88 ? 60.306 -19.452 -93.994 1.00 48.78 88 VAL A N 1
ATOM 705 C CA . VAL A 1 88 ? 61.295 -18.706 -94.786 1.00 48.78 88 VAL A CA 1
ATOM 706 C C . VAL A 1 88 ? 62.398 -18.215 -93.853 1.00 48.78 88 VAL A C 1
ATOM 708 O O . VAL A 1 88 ? 62.149 -17.634 -92.800 1.00 48.78 88 VAL A O 1
ATOM 7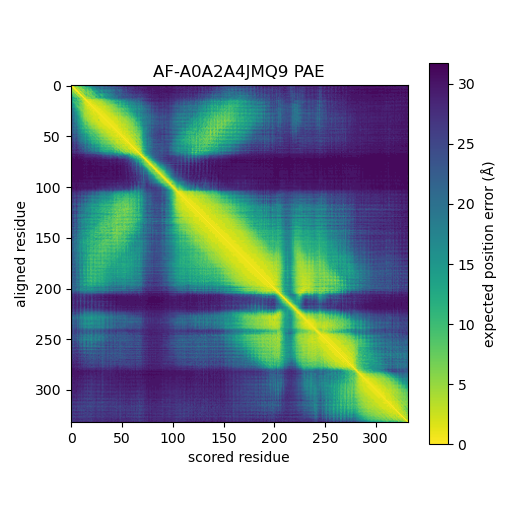11 N N . HIS A 1 89 ? 63.623 -18.535 -94.243 1.00 43.25 89 HIS A N 1
ATOM 712 C CA . HIS A 1 89 ? 64.863 -18.232 -93.550 1.00 43.25 89 HIS A CA 1
ATOM 713 C C . HIS A 1 89 ? 65.177 -16.731 -93.595 1.00 43.25 89 HIS A C 1
ATOM 715 O O . HIS A 1 89 ? 65.058 -16.115 -94.651 1.00 43.25 89 HIS A O 1
ATOM 721 N N . SER A 1 90 ? 65.719 -16.180 -92.506 1.00 35.78 90 SER A N 1
ATOM 722 C CA . SER A 1 90 ? 66.749 -15.136 -92.604 1.00 35.78 90 SER A CA 1
ATOM 723 C C . SER A 1 90 ? 67.612 -15.107 -91.334 1.00 35.78 90 SER A C 1
ATOM 725 O O . SER A 1 90 ? 67.193 -14.556 -90.317 1.00 35.78 90 SER A O 1
ATOM 727 N N . PRO A 1 91 ? 68.812 -15.718 -91.347 1.00 49.44 91 PRO A N 1
ATOM 728 C CA . PRO A 1 91 ? 69.756 -15.634 -90.246 1.00 49.44 91 PRO A CA 1
ATOM 729 C C . PRO A 1 91 ? 70.621 -14.383 -90.420 1.00 49.44 91 PRO A C 1
ATOM 731 O O . PRO A 1 91 ? 71.589 -14.380 -91.180 1.00 49.44 91 PRO A O 1
ATOM 734 N N . ARG A 1 92 ? 70.309 -13.314 -89.681 1.00 55.19 92 ARG A N 1
ATOM 735 C CA . ARG A 1 92 ? 71.295 -12.268 -89.391 1.00 55.19 92 ARG A CA 1
ATOM 736 C C . ARG A 1 92 ? 71.924 -12.555 -88.037 1.00 55.19 92 ARG A C 1
ATOM 738 O O . ARG A 1 92 ? 71.421 -12.162 -86.993 1.00 55.19 92 ARG A O 1
ATOM 745 N N . ARG A 1 93 ? 73.048 -13.271 -88.122 1.00 54.72 93 ARG A N 1
ATOM 746 C CA . ARG A 1 93 ? 74.192 -13.181 -87.211 1.00 54.72 93 ARG A CA 1
ATOM 747 C C . ARG A 1 93 ? 74.325 -11.752 -86.671 1.00 54.72 93 ARG A C 1
ATOM 749 O O . ARG A 1 93 ? 74.634 -10.843 -87.436 1.00 54.72 93 ARG A O 1
ATOM 756 N N . SER A 1 94 ? 74.145 -11.592 -85.371 1.00 37.69 94 SER A N 1
ATOM 757 C CA . SER A 1 94 ? 74.690 -10.482 -84.602 1.00 37.69 94 SER A CA 1
ATOM 758 C C . SER A 1 94 ? 75.157 -11.079 -83.283 1.00 37.69 94 SER A C 1
ATOM 760 O O . SER A 1 94 ? 74.352 -11.590 -82.514 1.00 37.69 94 SER A O 1
ATOM 762 N N . SER A 1 95 ? 76.478 -11.105 -83.159 1.00 48.41 95 SER A N 1
ATOM 763 C CA . SER A 1 95 ? 77.338 -11.498 -82.044 1.00 48.41 95 SER A CA 1
ATOM 764 C C . SER A 1 95 ? 76.734 -11.414 -80.642 1.00 48.41 95 SER A C 1
ATOM 766 O O . SER A 1 95 ? 76.245 -10.362 -80.237 1.00 48.41 95 SER A O 1
ATOM 768 N N . GLU A 1 96 ? 76.910 -12.510 -79.899 1.00 49.50 96 GLU A N 1
ATOM 769 C CA . GLU A 1 96 ? 77.178 -12.505 -78.460 1.00 49.50 96 GLU A CA 1
ATOM 770 C C . GLU A 1 96 ? 78.145 -11.370 -78.107 1.00 49.50 96 GLU A C 1
ATOM 772 O O . GLU A 1 96 ? 79.324 -11.419 -78.460 1.00 49.50 96 GLU A O 1
ATOM 777 N N . ASP A 1 97 ? 77.633 -10.368 -77.400 1.00 46.72 97 ASP A N 1
ATOM 778 C CA . ASP A 1 97 ? 78.381 -9.781 -76.302 1.00 46.72 97 ASP A CA 1
ATOM 779 C C . ASP A 1 97 ? 77.612 -10.111 -75.023 1.00 46.72 97 ASP A C 1
ATOM 781 O O . ASP A 1 97 ? 76.392 -9.960 -74.927 1.00 46.72 97 ASP A O 1
ATOM 785 N N . SER A 1 98 ? 78.341 -10.715 -74.106 1.00 63.72 98 SER A N 1
ATOM 786 C CA . SER A 1 98 ? 77.872 -11.436 -72.941 1.00 63.72 98 SER A CA 1
ATOM 787 C C . SER A 1 98 ? 78.591 -10.814 -71.767 1.00 63.72 98 SER A C 1
ATOM 789 O O . SER A 1 98 ? 79.746 -11.164 -71.558 1.00 63.72 98 SER A O 1
ATOM 791 N N . ILE A 1 99 ? 77.913 -9.951 -71.005 1.00 55.91 99 ILE A N 1
ATOM 792 C CA . ILE A 1 99 ? 78.143 -9.747 -69.568 1.00 55.91 99 ILE A CA 1
ATOM 793 C C . ILE A 1 99 ? 76.995 -8.926 -68.937 1.00 55.91 99 ILE A C 1
ATOM 795 O O . ILE A 1 99 ? 76.802 -7.756 -69.236 1.00 55.91 99 ILE A O 1
ATOM 799 N N . ASP A 1 100 ? 76.277 -9.592 -68.028 1.00 52.22 100 ASP A N 1
ATOM 800 C CA . ASP A 1 100 ? 75.652 -9.058 -66.802 1.00 52.22 100 ASP A CA 1
ATOM 801 C C . ASP A 1 100 ? 74.282 -8.338 -66.769 1.00 52.22 100 ASP A C 1
ATOM 803 O O . ASP A 1 100 ? 73.959 -7.698 -65.776 1.00 52.22 100 ASP A O 1
ATOM 807 N N . ASP A 1 101 ? 73.379 -8.566 -67.730 1.00 54.25 101 ASP A N 1
ATOM 808 C CA . ASP A 1 101 ? 71.950 -8.175 -67.582 1.00 54.25 101 ASP A CA 1
ATOM 809 C C . ASP A 1 101 ? 71.034 -9.309 -67.067 1.00 54.25 101 ASP A C 1
ATOM 811 O O . ASP A 1 101 ? 69.820 -9.157 -66.896 1.00 54.25 101 ASP A O 1
ATOM 815 N N . GLY A 1 102 ? 71.600 -10.489 -66.800 1.00 55.91 102 GLY A N 1
ATOM 816 C CA . GLY A 1 102 ? 70.848 -11.648 -66.309 1.00 55.91 102 GLY A CA 1
ATOM 817 C C . GLY A 1 102 ? 70.384 -11.508 -64.855 1.00 55.91 102 GLY A C 1
ATOM 818 O O . GLY A 1 102 ? 69.268 -11.935 -64.543 1.00 55.91 102 GLY A O 1
ATOM 819 N N . PHE A 1 103 ? 71.225 -10.904 -64.005 1.00 55.62 103 PHE A N 1
ATOM 820 C CA . PHE A 1 103 ? 70.907 -10.560 -62.614 1.00 55.62 103 PHE A CA 1
ATOM 821 C C . PHE A 1 103 ? 69.889 -9.413 -62.580 1.00 5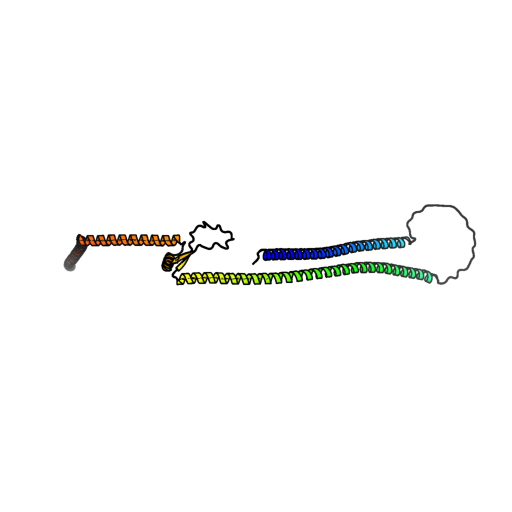5.62 103 PHE A C 1
ATOM 823 O O . PHE A 1 103 ? 68.804 -9.576 -62.035 1.00 55.62 103 PHE A O 1
ATOM 830 N N . SER A 1 104 ? 70.127 -8.333 -63.331 1.00 65.69 104 SER A N 1
ATOM 831 C CA . SER A 1 104 ? 69.235 -7.166 -63.349 1.00 65.69 104 SER A CA 1
ATOM 832 C C . SER A 1 104 ? 67.789 -7.500 -63.749 1.00 65.69 104 SER A C 1
ATOM 834 O O . SER A 1 104 ? 66.855 -7.164 -63.033 1.00 65.69 104 SER A O 1
ATOM 836 N N . ILE A 1 105 ? 67.544 -8.240 -64.836 1.00 73.88 105 ILE A N 1
ATOM 837 C CA . ILE A 1 105 ? 66.158 -8.440 -65.306 1.00 73.88 105 ILE A CA 1
ATOM 838 C C . ILE A 1 105 ? 65.421 -9.528 -64.497 1.00 73.88 105 ILE A C 1
ATOM 840 O O . ILE A 1 105 ? 64.193 -9.500 -64.383 1.00 73.88 105 ILE A O 1
ATOM 844 N N . LYS A 1 106 ? 66.116 -10.540 -63.959 1.00 82.00 106 LYS A N 1
ATOM 845 C CA . LYS A 1 106 ? 65.474 -11.544 -63.086 1.00 82.00 106 LYS A CA 1
ATOM 846 C C . LYS A 1 106 ? 65.193 -10.976 -61.697 1.00 82.00 106 LYS A C 1
ATOM 848 O O . LYS A 1 106 ? 64.089 -11.200 -61.206 1.00 82.00 106 LYS A O 1
ATOM 853 N N . ASP A 1 107 ? 66.104 -10.186 -61.142 1.00 83.25 107 ASP A N 1
ATOM 854 C CA . ASP A 1 107 ? 65.920 -9.538 -59.843 1.00 83.25 107 ASP A CA 1
ATOM 855 C C . ASP A 1 107 ? 64.857 -8.446 -59.922 1.00 83.25 107 ASP A C 1
ATOM 857 O O . ASP A 1 107 ? 63.934 -8.464 -59.120 1.00 83.25 107 ASP A O 1
ATOM 861 N N . LEU A 1 108 ? 64.841 -7.618 -60.975 1.00 84.19 108 LEU A N 1
ATOM 862 C CA . LEU A 1 108 ? 63.738 -6.677 -61.220 1.00 84.19 108 LEU A CA 1
ATOM 863 C C . LEU A 1 108 ? 62.389 -7.391 -61.383 1.00 84.19 108 LEU A C 1
ATOM 865 O O . LEU A 1 108 ? 61.353 -6.866 -60.986 1.00 84.19 108 LEU A O 1
ATOM 869 N N . ARG A 1 109 ? 62.370 -8.608 -61.945 1.00 84.38 109 ARG A N 1
ATOM 870 C CA . ARG A 1 109 ? 61.151 -9.433 -62.001 1.00 84.38 109 ARG A CA 1
ATOM 871 C C . ARG A 1 109 ? 60.756 -9.987 -60.633 1.00 84.38 109 ARG A C 1
ATOM 873 O O . ARG A 1 109 ? 59.563 -10.145 -60.391 1.00 84.38 109 ARG A O 1
ATOM 880 N N . HIS A 1 110 ? 61.708 -10.309 -59.764 1.00 88.19 110 HIS A N 1
ATOM 881 C CA . HIS A 1 110 ? 61.433 -10.737 -58.394 1.00 88.19 110 HIS A CA 1
ATOM 882 C C . HIS A 1 110 ? 60.971 -9.567 -57.523 1.00 88.19 110 HIS A C 1
ATOM 884 O O . HIS A 1 110 ? 59.939 -9.688 -56.875 1.00 88.19 110 HIS A O 1
ATOM 890 N N . GLU A 1 111 ? 61.629 -8.414 -57.601 1.00 89.50 111 GLU A N 1
ATOM 891 C CA . GLU A 1 111 ? 61.214 -7.173 -56.944 1.00 89.50 111 GLU A CA 1
ATOM 892 C C . GLU A 1 111 ? 59.832 -6.716 -57.420 1.00 89.50 111 GLU A C 1
ATOM 894 O O . GLU A 1 111 ? 58.990 -6.352 -56.601 1.00 89.50 111 GLU A O 1
ATOM 899 N N . LEU A 1 112 ? 59.550 -6.805 -58.726 1.00 90.06 112 LEU A N 1
ATOM 900 C CA . LEU A 1 112 ? 58.219 -6.530 -59.266 1.00 90.06 112 LEU A CA 1
ATOM 901 C C . LEU A 1 112 ? 57.173 -7.467 -58.652 1.00 90.06 112 LEU A C 1
ATOM 903 O O . LEU A 1 112 ? 56.147 -6.989 -58.177 1.00 90.06 112 LEU A O 1
ATOM 907 N N . LYS A 1 113 ? 57.451 -8.775 -58.584 1.00 89.94 113 LYS A N 1
ATOM 908 C CA . LYS A 1 113 ? 56.557 -9.744 -57.928 1.00 89.94 113 LYS A CA 1
ATOM 909 C C . LYS A 1 113 ? 56.375 -9.446 -56.440 1.00 89.94 113 LYS A C 1
ATOM 911 O O . LYS A 1 113 ? 55.258 -9.513 -55.941 1.00 89.94 113 LYS A O 1
ATOM 916 N N . GLU A 1 114 ? 57.432 -9.076 -55.724 1.00 92.19 114 GLU A N 1
ATOM 917 C CA . GLU A 1 114 ? 57.334 -8.704 -54.311 1.00 92.19 114 GLU A CA 1
ATOM 918 C C . GLU A 1 114 ? 56.489 -7.445 -54.098 1.00 92.19 114 GLU A C 1
ATOM 920 O O . GLU A 1 114 ? 55.717 -7.370 -53.140 1.00 92.19 114 GLU A O 1
ATOM 925 N N . VAL A 1 115 ? 56.630 -6.441 -54.967 1.00 92.19 115 VAL A N 1
ATOM 926 C CA . VAL A 1 115 ? 55.812 -5.223 -54.931 1.00 92.19 115 VAL A CA 1
ATOM 927 C C . VAL A 1 115 ? 54.360 -5.545 -55.281 1.00 92.19 115 VAL A C 1
ATOM 929 O O . VAL A 1 115 ? 53.459 -5.067 -54.593 1.00 92.19 115 VAL A O 1
ATOM 932 N N . GLU A 1 116 ? 54.115 -6.401 -56.272 1.00 86.75 116 GLU A N 1
ATOM 933 C CA . GLU A 1 116 ? 52.778 -6.896 -56.622 1.00 86.75 116 GLU A CA 1
ATOM 934 C C . GLU A 1 116 ? 52.127 -7.660 -55.457 1.00 86.75 116 GLU A C 1
ATOM 936 O O . GLU A 1 116 ? 50.954 -7.443 -55.144 1.00 86.75 116 GLU A O 1
ATOM 941 N N . GLU A 1 117 ? 52.879 -8.504 -54.749 1.00 90.44 117 GLU A N 1
ATOM 942 C CA . GLU A 1 117 ? 52.400 -9.218 -53.563 1.00 90.44 117 GLU A CA 1
ATOM 943 C C . GLU A 1 117 ? 52.135 -8.281 -52.379 1.00 90.44 117 GLU A C 1
ATOM 945 O O . GLU A 1 117 ? 51.124 -8.433 -51.687 1.00 90.44 117 GLU A O 1
ATOM 950 N N . LYS A 1 118 ? 53.007 -7.293 -52.141 1.00 93.75 118 LYS A N 1
ATOM 951 C CA . LYS A 1 118 ? 52.803 -6.256 -51.114 1.00 93.75 118 LYS A CA 1
ATOM 952 C C . LYS A 1 118 ? 51.563 -5.420 -51.427 1.00 93.75 118 LYS A C 1
ATOM 954 O O . LYS A 1 118 ? 50.757 -5.183 -50.529 1.00 93.75 118 LYS A O 1
ATOM 959 N N . PHE A 1 119 ? 51.362 -5.044 -52.690 1.00 91.94 119 PHE A N 1
ATOM 960 C CA . PHE A 1 119 ? 50.165 -4.338 -53.144 1.00 91.94 119 PHE A CA 1
ATOM 961 C C . PHE A 1 119 ? 48.904 -5.188 -52.954 1.00 91.94 119 PHE A C 1
ATOM 963 O O . PHE A 1 119 ? 47.909 -4.706 -52.417 1.00 91.94 119 PHE A O 1
ATOM 970 N N . ARG A 1 120 ? 48.958 -6.482 -53.294 1.00 89.44 120 ARG A N 1
ATOM 971 C CA . ARG A 1 120 ? 47.851 -7.418 -53.059 1.00 89.44 120 ARG A CA 1
ATOM 972 C C . ARG A 1 120 ? 47.506 -7.532 -51.572 1.00 89.44 120 ARG A C 1
ATOM 974 O O . ARG A 1 120 ? 46.334 -7.437 -51.219 1.00 89.44 120 ARG A O 1
ATOM 981 N N . LYS A 1 121 ? 48.505 -7.692 -50.696 1.00 92.38 121 LYS A N 1
ATOM 982 C CA . LYS A 1 121 ? 48.309 -7.734 -49.234 1.00 92.38 121 LYS A CA 1
ATOM 983 C C . LYS A 1 121 ? 47.704 -6.432 -48.707 1.00 92.38 121 LYS A C 1
ATOM 985 O O . LYS A 1 121 ? 46.780 -6.484 -47.901 1.00 92.38 121 LYS A O 1
ATOM 990 N N . ALA A 1 122 ? 48.181 -5.283 -49.188 1.00 93.00 122 ALA A N 1
ATOM 991 C CA . ALA A 1 122 ? 47.643 -3.978 -48.816 1.00 93.00 122 ALA A CA 1
ATOM 992 C C . ALA A 1 122 ? 46.185 -3.803 -49.265 1.00 93.00 122 ALA A C 1
ATOM 994 O O . ALA A 1 122 ? 45.381 -3.294 -48.493 1.00 93.00 122 ALA A O 1
ATOM 995 N N . MET A 1 123 ? 45.813 -4.272 -50.462 1.00 90.75 123 MET A N 1
ATOM 996 C CA . MET A 1 123 ? 44.418 -4.229 -50.915 1.00 90.75 123 MET A CA 1
ATOM 997 C C . MET A 1 123 ? 43.496 -5.119 -50.075 1.00 90.75 123 MET A C 1
ATOM 999 O O . MET A 1 123 ? 42.399 -4.688 -49.737 1.00 90.75 123 MET A O 1
ATOM 1003 N N . ILE A 1 124 ? 43.940 -6.322 -49.693 1.00 87.12 124 ILE A N 1
ATOM 1004 C CA . ILE A 1 124 ? 43.160 -7.215 -48.817 1.00 87.12 124 ILE A CA 1
ATOM 1005 C C . ILE A 1 124 ? 42.973 -6.582 -47.434 1.00 87.12 124 ILE A C 1
ATOM 1007 O O . ILE A 1 124 ? 41.857 -6.543 -46.929 1.00 87.12 124 ILE A O 1
ATOM 1011 N N . LEU A 1 125 ? 44.043 -6.041 -46.843 1.00 91.12 125 LEU A N 1
ATOM 1012 C CA . LEU A 1 125 ? 43.967 -5.349 -45.554 1.00 91.12 125 LEU A CA 1
ATOM 1013 C C . LEU A 1 125 ? 43.080 -4.104 -45.619 1.00 91.12 125 LEU A C 1
ATOM 1015 O O . LEU A 1 125 ? 42.327 -3.851 -44.688 1.00 91.12 125 LEU A O 1
ATOM 1019 N N . ASN A 1 126 ? 43.136 -3.337 -46.708 1.00 88.94 126 ASN A N 1
ATOM 1020 C CA . ASN A 1 126 ? 42.285 -2.161 -46.872 1.00 88.94 126 ASN A CA 1
ATOM 1021 C C . ASN A 1 126 ? 40.799 -2.551 -46.948 1.00 88.94 126 ASN A C 1
ATOM 1023 O O . ASN A 1 126 ? 39.975 -1.946 -46.274 1.00 88.94 126 ASN A O 1
ATOM 1027 N N . ALA A 1 127 ? 40.473 -3.624 -47.677 1.00 87.12 127 ALA A N 1
ATOM 1028 C CA . ALA A 1 127 ? 39.117 -4.169 -47.701 1.00 87.12 127 ALA A CA 1
ATOM 1029 C C . ALA A 1 127 ? 38.666 -4.672 -46.315 1.00 87.12 127 ALA A C 1
ATOM 1031 O O . ALA A 1 127 ? 37.541 -4.411 -45.902 1.00 87.12 127 ALA A O 1
ATOM 1032 N N . GLN A 1 128 ? 39.550 -5.338 -45.563 1.00 87.31 128 GLN A N 1
ATOM 1033 C CA . GLN A 1 128 ? 39.263 -5.750 -44.182 1.00 87.31 128 GLN A CA 1
ATOM 1034 C C . GLN A 1 128 ? 38.990 -4.547 -43.268 1.00 87.31 128 GLN A C 1
ATOM 1036 O O . GLN A 1 128 ? 38.020 -4.559 -42.516 1.00 87.31 128 GLN A O 1
ATOM 1041 N N . LEU A 1 129 ? 39.793 -3.485 -43.369 1.00 91.50 129 LEU A N 1
ATOM 1042 C CA . LEU A 1 129 ? 39.600 -2.263 -42.586 1.00 91.50 129 LEU A CA 1
ATOM 1043 C C . LEU A 1 129 ? 38.289 -1.547 -42.927 1.00 91.50 129 LEU A C 1
ATOM 1045 O O . LEU A 1 129 ? 37.645 -1.010 -42.025 1.00 91.50 129 LEU A O 1
ATOM 1049 N N . ASP A 1 130 ? 37.874 -1.541 -44.193 1.00 88.06 130 ASP A N 1
ATOM 1050 C CA . ASP A 1 130 ? 36.579 -0.985 -44.592 1.00 88.06 130 ASP A CA 1
ATOM 1051 C C . ASP A 1 130 ? 35.412 -1.797 -44.005 1.00 88.06 130 ASP A C 1
ATOM 1053 O O . ASP A 1 130 ? 34.436 -1.205 -43.534 1.00 88.06 130 ASP A O 1
ATOM 1057 N N . ASN A 1 131 ? 35.541 -3.126 -43.931 1.00 86.81 131 ASN A N 1
ATOM 1058 C CA . ASN A 1 131 ? 34.550 -4.002 -43.297 1.00 86.81 131 ASN A CA 1
ATOM 1059 C C . ASN A 1 131 ? 34.465 -3.768 -41.785 1.00 86.81 131 ASN A C 1
ATOM 1061 O O . ASN A 1 131 ? 33.367 -3.612 -41.246 1.00 86.81 131 ASN A O 1
ATOM 1065 N N . ASP A 1 132 ? 35.608 -3.680 -41.104 1.00 89.25 132 ASP A N 1
ATOM 1066 C CA . ASP A 1 132 ? 35.668 -3.400 -39.667 1.00 89.25 132 ASP A CA 1
ATOM 1067 C C . ASP A 1 132 ? 35.121 -2.003 -39.350 1.00 89.25 132 ASP A C 1
ATOM 1069 O O . ASP A 1 132 ? 34.359 -1.817 -38.399 1.00 89.25 132 ASP A O 1
ATOM 1073 N N . LYS A 1 133 ? 35.454 -1.004 -40.175 1.00 92.44 133 LYS A N 1
ATOM 1074 C CA . LYS A 1 133 ? 34.931 0.362 -40.056 1.00 92.44 133 LYS A CA 1
ATOM 1075 C C . LYS A 1 133 ? 33.420 0.399 -40.247 1.00 92.44 133 LYS A C 1
ATOM 1077 O O . LYS A 1 133 ? 32.740 1.100 -39.496 1.00 92.44 133 LYS A O 1
ATOM 1082 N N . ALA A 1 134 ? 32.903 -0.337 -41.230 1.00 87.88 134 ALA A N 1
ATOM 1083 C CA . ALA A 1 134 ? 31.474 -0.495 -41.428 1.00 87.88 134 ALA A CA 1
ATOM 1084 C C . ALA A 1 134 ? 30.856 -1.116 -40.166 1.00 87.88 134 ALA A C 1
ATOM 1086 O O . ALA A 1 134 ? 30.053 -0.454 -39.515 1.00 87.88 134 ALA A O 1
ATOM 1087 N N . ALA A 1 135 ? 31.313 -2.300 -39.743 1.00 87.44 135 ALA A N 1
ATOM 1088 C CA . ALA A 1 135 ? 30.816 -3.022 -38.567 1.00 87.44 135 ALA A CA 1
ATOM 1089 C C . ALA A 1 135 ? 30.805 -2.173 -37.279 1.00 87.44 135 ALA A C 1
ATOM 1091 O O . ALA A 1 135 ? 29.784 -2.105 -36.590 1.00 87.44 135 ALA A O 1
ATOM 1092 N N . LEU A 1 136 ? 31.902 -1.473 -36.973 1.00 92.38 136 LEU A N 1
ATOM 1093 C CA . LEU A 1 136 ? 31.987 -0.559 -35.827 1.00 92.38 136 LEU A CA 1
ATOM 1094 C C . LEU A 1 136 ? 31.036 0.638 -35.967 1.00 92.38 136 LEU A C 1
ATOM 1096 O O . LEU A 1 136 ? 30.455 1.081 -34.976 1.00 92.38 136 LEU A O 1
ATOM 1100 N N . GLY A 1 137 ? 30.838 1.147 -37.185 1.00 89.50 137 GLY A N 1
ATOM 1101 C CA . GLY A 1 137 ? 29.848 2.184 -37.478 1.00 89.50 137 GLY A CA 1
ATOM 1102 C C . GLY A 1 137 ? 28.439 1.772 -37.052 1.00 89.50 137 GLY A C 1
ATOM 1103 O O . GLY A 1 137 ? 27.760 2.535 -36.363 1.00 89.50 137 GLY A O 1
ATOM 1104 N N . TYR A 1 138 ? 28.035 0.539 -37.358 1.00 87.75 138 TYR A N 1
ATOM 1105 C CA . TYR A 1 138 ? 26.725 0.016 -36.960 1.00 87.75 138 TYR A CA 1
ATOM 1106 C C . TYR A 1 138 ? 26.609 -0.224 -35.458 1.00 87.75 138 TYR A C 1
ATOM 1108 O O . TYR A 1 138 ? 25.570 0.073 -34.869 1.00 87.75 138 TYR A O 1
ATOM 1116 N N . GLN A 1 139 ? 27.679 -0.689 -34.807 1.00 89.56 139 GLN A N 1
ATOM 1117 C CA . GLN A 1 139 ? 27.702 -0.795 -33.346 1.00 89.56 139 GLN A CA 1
ATOM 1118 C C . GLN A 1 139 ? 27.513 0.574 -32.681 1.00 89.56 139 GLN A C 1
ATOM 1120 O O . GLN A 1 139 ? 26.738 0.695 -31.734 1.00 89.56 139 GLN A O 1
ATOM 1125 N N . LEU A 1 140 ? 28.169 1.623 -33.188 1.00 91.62 140 LEU A N 1
ATOM 1126 C CA . LEU A 1 140 ? 27.994 2.984 -32.677 1.00 91.62 140 LEU A CA 1
ATOM 1127 C C . LEU A 1 140 ? 26.570 3.499 -32.879 1.00 91.62 140 LEU A C 1
ATOM 1129 O O . LEU A 1 140 ? 26.035 4.161 -31.992 1.00 91.62 140 LEU A O 1
ATOM 1133 N N . GLU A 1 141 ? 25.957 3.222 -34.027 1.00 88.88 141 GLU A N 1
ATOM 1134 C CA . GLU A 1 141 ? 24.569 3.603 -34.281 1.00 88.88 141 GLU A CA 1
ATOM 1135 C C . GLU A 1 141 ? 23.617 2.884 -33.335 1.00 88.88 141 GLU A C 1
ATOM 1137 O O . GLU A 1 141 ? 22.850 3.565 -32.668 1.00 88.88 141 GLU A O 1
ATOM 1142 N N . LEU A 1 142 ? 23.748 1.563 -33.171 1.00 87.56 142 LEU A N 1
ATOM 1143 C CA . LEU A 1 142 ? 22.955 0.776 -32.224 1.00 87.56 142 LEU A CA 1
ATOM 1144 C C . LEU A 1 142 ? 23.094 1.288 -30.784 1.00 87.56 142 LEU A C 1
ATOM 1146 O O . LEU A 1 142 ? 22.110 1.359 -30.047 1.00 87.56 142 LEU A O 1
ATOM 1150 N N . LEU A 1 143 ? 24.309 1.663 -30.377 1.00 90.75 143 LEU A N 1
ATOM 1151 C CA . LEU A 1 143 ? 24.561 2.216 -29.049 1.00 90.75 143 LEU A CA 1
ATOM 1152 C C . LEU A 1 143 ? 23.938 3.603 -28.866 1.00 90.75 143 LEU A C 1
ATOM 1154 O O . LEU A 1 143 ? 23.357 3.852 -27.813 1.00 90.75 143 LEU A O 1
ATOM 1158 N N . LYS A 1 144 ? 24.011 4.499 -29.860 1.00 92.94 144 LYS A N 1
ATOM 1159 C CA . LYS A 1 144 ? 23.339 5.816 -29.805 1.00 92.94 144 LYS A CA 1
ATOM 1160 C C . LYS A 1 144 ? 21.838 5.654 -29.625 1.00 92.94 144 LYS A C 1
ATOM 1162 O O . LYS A 1 144 ? 21.231 6.259 -28.750 1.00 92.94 144 LYS A O 1
ATOM 1167 N N . ASP A 1 145 ? 21.283 4.761 -30.413 1.00 89.94 145 ASP A N 1
ATOM 1168 C CA . ASP A 1 145 ? 19.892 4.374 -30.406 1.00 89.94 145 ASP A CA 1
ATOM 1169 C C . ASP A 1 145 ? 19.451 3.785 -29.049 1.00 89.94 145 ASP A C 1
ATOM 1171 O O . ASP A 1 145 ? 18.415 4.169 -28.502 1.00 89.94 145 ASP A O 1
ATOM 1175 N N . ARG A 1 146 ? 20.278 2.917 -28.447 1.00 89.69 146 ARG A N 1
ATOM 1176 C CA . ARG A 1 146 ? 20.055 2.391 -27.092 1.00 89.69 146 ARG A CA 1
ATOM 1177 C C . ARG A 1 146 ? 20.141 3.483 -26.029 1.00 89.69 146 ARG A C 1
ATOM 1179 O O . ARG A 1 146 ? 19.382 3.466 -25.063 1.00 89.69 146 ARG A O 1
ATOM 1186 N N . ILE A 1 147 ? 21.060 4.431 -26.188 1.00 92.94 147 ILE A N 1
ATOM 1187 C CA . ILE A 1 147 ? 21.175 5.586 -25.298 1.00 92.94 147 ILE A CA 1
ATOM 1188 C C . ILE A 1 147 ? 19.906 6.441 -25.390 1.00 92.94 147 ILE A C 1
ATOM 1190 O O . ILE A 1 147 ? 19.387 6.836 -24.349 1.00 92.94 147 ILE A O 1
ATOM 1194 N N . GLU A 1 148 ? 19.376 6.704 -26.585 1.00 90.38 148 GLU A N 1
ATOM 1195 C CA . GLU A 1 148 ? 18.124 7.455 -26.757 1.00 90.38 148 GLU A CA 1
ATOM 1196 C C . GLU A 1 148 ? 16.931 6.758 -26.086 1.00 90.38 148 GLU A C 1
ATOM 1198 O O . GLU A 1 148 ? 16.169 7.412 -25.374 1.00 90.38 148 GLU A O 1
ATOM 1203 N N . GLU A 1 149 ? 16.801 5.437 -26.232 1.00 90.00 149 GLU A N 1
ATOM 1204 C CA . GLU A 1 149 ? 15.783 4.648 -25.521 1.00 90.00 149 GLU A CA 1
ATOM 1205 C C . GLU A 1 149 ? 15.897 4.793 -24.004 1.00 90.00 149 GLU A C 1
ATOM 1207 O O . GLU A 1 149 ? 14.911 5.111 -23.342 1.00 90.00 149 GLU A O 1
ATOM 1212 N N . LEU A 1 150 ? 17.103 4.620 -23.454 1.00 92.94 150 LEU A N 1
ATOM 1213 C CA . LEU A 1 150 ? 17.344 4.742 -22.015 1.00 92.94 150 LEU A CA 1
ATOM 1214 C C . LEU A 1 150 ? 17.017 6.150 -21.499 1.00 92.94 150 LEU A C 1
ATOM 1216 O O . LEU A 1 150 ? 16.488 6.294 -20.397 1.00 92.94 150 LEU A O 1
ATOM 1220 N N . HIS A 1 151 ? 17.289 7.196 -22.285 1.00 93.50 151 HIS A N 1
ATOM 1221 C CA . HIS A 1 151 ? 16.901 8.564 -21.932 1.00 93.50 151 HIS A CA 1
ATOM 1222 C C . HIS A 1 151 ? 15.377 8.737 -21.901 1.00 93.50 151 HIS A C 1
ATOM 1224 O O . HIS A 1 151 ? 14.852 9.381 -20.990 1.00 93.50 151 HIS A O 1
ATOM 1230 N N . GLU A 1 152 ? 14.653 8.163 -22.865 1.00 92.06 152 GLU A N 1
ATOM 1231 C CA . GLU A 1 152 ? 13.188 8.196 -22.883 1.00 92.06 152 GLU A CA 1
ATOM 1232 C C . GLU A 1 152 ? 12.581 7.397 -21.723 1.00 92.06 152 GLU A C 1
ATOM 1234 O O . GLU A 1 152 ? 11.661 7.887 -21.069 1.00 92.06 152 GLU A O 1
ATOM 1239 N N . GLU A 1 153 ? 13.102 6.201 -21.445 1.00 92.50 153 GLU A N 1
ATOM 1240 C CA . GLU A 1 153 ? 12.702 5.356 -20.313 1.00 92.50 153 GLU A CA 1
ATOM 1241 C C . GLU A 1 153 ? 12.935 6.077 -18.980 1.00 92.50 153 GLU A C 1
ATOM 1243 O O . GLU A 1 153 ? 12.041 6.147 -18.137 1.00 92.50 153 GLU A O 1
ATOM 1248 N N . TYR A 1 154 ? 14.103 6.699 -18.805 1.00 93.56 154 TYR A N 1
ATOM 1249 C CA . TYR A 1 154 ? 14.406 7.487 -17.614 1.00 93.56 154 TYR A CA 1
ATOM 1250 C C . TYR A 1 154 ? 13.450 8.677 -17.455 1.00 93.56 154 TYR A C 1
ATOM 1252 O O . TYR A 1 154 ? 12.934 8.920 -16.363 1.00 93.56 154 TYR A O 1
ATOM 1260 N N . ALA A 1 155 ? 13.162 9.402 -18.539 1.00 93.81 155 ALA A N 1
ATOM 1261 C CA . ALA A 1 155 ? 12.219 10.516 -18.511 1.00 93.81 155 ALA A CA 1
ATOM 1262 C C . ALA A 1 155 ? 10.784 10.064 -18.182 1.00 93.81 155 ALA A C 1
ATOM 1264 O O . ALA A 1 155 ? 10.075 10.776 -17.467 1.00 93.81 155 ALA A O 1
ATOM 1265 N N . GLN A 1 156 ? 10.357 8.894 -18.670 1.00 91.75 156 GLN A N 1
ATOM 1266 C CA . GLN A 1 156 ? 9.071 8.280 -18.320 1.00 91.75 156 GLN A CA 1
ATOM 1267 C C . GLN A 1 156 ? 9.024 7.911 -16.834 1.00 91.75 156 GLN A C 1
ATOM 1269 O O . GLN A 1 156 ? 8.146 8.394 -16.119 1.00 91.75 156 GLN A O 1
ATOM 1274 N N . LEU A 1 157 ? 10.027 7.182 -16.337 1.00 93.81 157 LEU A N 1
ATOM 1275 C CA . LEU A 1 157 ? 10.134 6.809 -14.923 1.00 93.81 157 LEU A CA 1
ATOM 1276 C C . LEU A 1 157 ? 10.132 8.031 -13.995 1.00 93.81 157 LEU A C 1
ATOM 1278 O O . LEU A 1 157 ? 9.492 8.020 -12.944 1.00 93.81 157 LEU A O 1
ATOM 1282 N N . GLN A 1 158 ? 10.803 9.118 -14.382 1.00 96.31 158 GLN A N 1
ATOM 1283 C CA . GLN A 1 158 ? 10.770 10.365 -13.618 1.00 96.31 158 GLN A CA 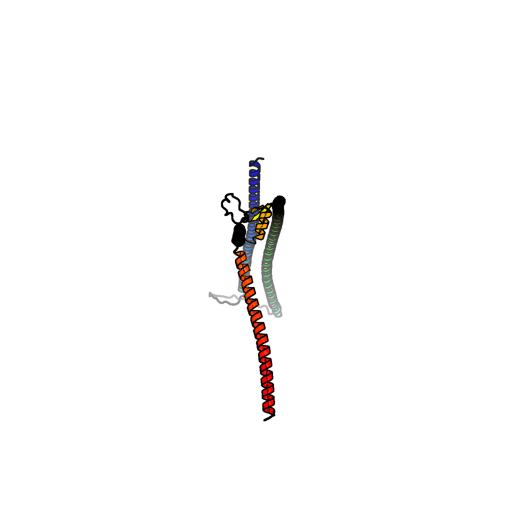1
ATOM 1284 C C . GLN A 1 158 ? 9.372 11.000 -13.555 1.00 96.31 158 GLN A C 1
ATOM 1286 O O . GLN A 1 158 ? 9.021 11.577 -12.522 1.00 96.31 158 GLN A O 1
ATOM 1291 N N . ARG A 1 159 ? 8.581 10.941 -14.635 1.00 94.94 159 ARG A N 1
ATOM 1292 C CA . ARG A 1 159 ? 7.199 11.456 -14.648 1.00 94.94 159 ARG A CA 1
ATOM 1293 C C . ARG A 1 159 ? 6.296 10.599 -13.771 1.00 94.94 159 ARG A C 1
ATOM 1295 O O . ARG A 1 159 ? 5.652 11.144 -12.881 1.00 94.94 159 ARG A O 1
ATOM 1302 N N . GLU A 1 160 ? 6.360 9.280 -13.926 1.00 93.25 160 GLU A N 1
ATOM 1303 C CA . GLU A 1 160 ? 5.611 8.339 -13.087 1.00 93.25 160 GLU A CA 1
ATOM 1304 C C . GLU A 1 160 ? 5.943 8.503 -11.602 1.00 93.25 160 GLU A C 1
ATOM 1306 O O . GLU A 1 160 ? 5.059 8.457 -10.748 1.00 93.25 160 GLU A O 1
ATOM 1311 N N . HIS A 1 161 ? 7.218 8.715 -11.266 1.00 95.62 161 HIS A N 1
ATOM 1312 C CA . HIS A 1 161 ? 7.620 8.968 -9.888 1.00 95.62 161 HIS A CA 1
ATOM 1313 C C . HIS A 1 161 ? 6.977 10.250 -9.340 1.00 95.62 161 HIS A C 1
ATOM 1315 O O . HIS A 1 161 ? 6.424 10.237 -8.242 1.00 95.62 161 HIS A O 1
ATOM 1321 N N . LYS A 1 162 ? 6.984 11.346 -10.112 1.00 97.00 162 LYS A N 1
ATOM 1322 C CA . LYS A 1 162 ? 6.327 12.607 -9.724 1.00 97.00 162 LYS A CA 1
ATOM 1323 C C . LYS A 1 162 ? 4.815 12.443 -9.554 1.00 97.00 162 LYS A C 1
ATOM 1325 O O . LYS A 1 162 ? 4.251 12.979 -8.598 1.00 97.00 162 LYS A O 1
ATOM 1330 N N . GLU A 1 163 ? 4.163 11.699 -10.442 1.00 94.69 163 GLU A N 1
ATOM 1331 C CA . GLU A 1 163 ? 2.729 11.397 -10.363 1.00 94.69 163 GLU A CA 1
ATOM 1332 C C . GLU A 1 163 ? 2.398 10.567 -9.120 1.00 94.69 163 GLU A C 1
ATOM 1334 O O . GLU A 1 163 ? 1.510 10.944 -8.355 1.00 94.69 163 GLU A O 1
ATOM 1339 N N . LYS A 1 164 ? 3.165 9.501 -8.850 1.00 95.69 164 LYS A N 1
ATOM 1340 C CA . LYS A 1 164 ? 3.012 8.675 -7.641 1.00 95.69 164 LYS A CA 1
ATOM 1341 C C . LYS A 1 164 ? 3.220 9.489 -6.365 1.00 95.69 164 LYS A C 1
ATOM 1343 O O . LYS A 1 164 ? 2.423 9.363 -5.440 1.00 95.69 164 LYS A O 1
ATOM 1348 N N . CYS A 1 165 ? 4.228 10.361 -6.317 1.00 96.56 165 CYS A N 1
ATOM 1349 C CA . CYS A 1 165 ? 4.436 11.270 -5.186 1.00 96.56 165 CYS A CA 1
ATOM 1350 C C . CYS A 1 165 ? 3.247 12.225 -5.000 1.00 96.56 165 CYS A C 1
ATOM 1352 O O . CYS A 1 165 ? 2.749 12.381 -3.887 1.00 96.56 165 CYS A O 1
ATOM 1354 N N . SER A 1 166 ? 2.729 12.803 -6.087 1.00 97.19 166 SER A N 1
ATOM 1355 C CA . SER A 1 166 ? 1.569 13.705 -6.036 1.00 97.19 166 SER A CA 1
ATOM 1356 C C . SER A 1 166 ? 0.298 12.987 -5.562 1.00 97.19 166 SER A C 1
ATOM 1358 O O . SER A 1 166 ? -0.460 13.521 -4.749 1.00 97.19 166 SER A O 1
ATOM 1360 N N . ALA A 1 167 ? 0.075 11.758 -6.034 1.00 95.94 167 ALA A N 1
ATOM 1361 C CA . ALA A 1 167 ? -1.034 10.908 -5.611 1.00 95.94 167 ALA A CA 1
ATOM 1362 C C . ALA A 1 167 ? -0.910 10.501 -4.136 1.00 95.94 167 ALA A C 1
ATOM 1364 O O . ALA A 1 167 ? -1.891 10.578 -3.397 1.00 95.94 167 ALA A O 1
ATOM 1365 N N . PHE A 1 168 ? 0.295 10.141 -3.686 1.00 96.06 168 PHE A N 1
ATOM 1366 C CA . PHE A 1 168 ? 0.571 9.837 -2.284 1.00 96.06 168 PHE A CA 1
ATOM 1367 C C . PHE A 1 168 ? 0.263 11.030 -1.377 1.00 96.06 168 PHE A C 1
ATOM 1369 O O . PHE A 1 168 ? -0.402 10.873 -0.356 1.00 96.06 168 PHE A O 1
ATOM 1376 N N . GLU A 1 169 ? 0.678 12.240 -1.756 1.00 97.31 169 GLU A N 1
ATOM 1377 C CA . GLU A 1 169 ? 0.343 13.434 -0.981 1.00 97.31 169 GLU A CA 1
ATOM 1378 C C . GLU A 1 169 ? -1.162 13.728 -0.960 1.00 97.31 169 GLU A C 1
ATOM 1380 O O . GLU A 1 169 ? -1.678 14.185 0.060 1.00 97.31 169 GLU A O 1
ATOM 1385 N N . ARG A 1 170 ? -1.887 13.495 -2.063 1.00 96.94 170 ARG A N 1
ATOM 1386 C CA . ARG A 1 170 ? -3.353 13.625 -2.081 1.00 96.94 170 ARG A CA 1
ATOM 1387 C C . ARG A 1 170 ? -3.992 12.643 -1.101 1.00 96.94 170 ARG A C 1
ATOM 1389 O O . ARG A 1 170 ? -4.751 13.074 -0.237 1.00 96.94 170 ARG A O 1
ATOM 1396 N N . LEU A 1 171 ? -3.618 11.368 -1.183 1.00 96.19 171 LEU A N 1
ATOM 1397 C CA . LEU A 1 171 ? -4.142 10.326 -0.303 1.00 96.19 171 LEU A CA 1
ATOM 1398 C C . LEU A 1 171 ? -3.793 10.595 1.166 1.00 96.19 171 LEU A C 1
ATOM 1400 O O . LEU A 1 171 ? -4.612 10.377 2.053 1.00 96.19 171 LEU A O 1
ATOM 1404 N N . ARG A 1 172 ? -2.599 11.130 1.438 1.00 98.06 172 ARG A N 1
ATOM 1405 C CA . ARG A 1 172 ? -2.200 11.557 2.780 1.00 98.06 172 ARG A CA 1
ATOM 1406 C C . ARG A 1 172 ? -3.115 12.658 3.323 1.00 98.06 172 ARG A C 1
ATOM 1408 O O . ARG A 1 172 ? -3.561 12.545 4.459 1.00 98.06 172 ARG A O 1
ATOM 1415 N N . ARG A 1 173 ? -3.428 13.688 2.528 1.00 97.81 173 ARG A N 1
ATOM 1416 C CA . ARG A 1 173 ? -4.355 14.765 2.934 1.00 97.81 173 ARG A CA 1
ATOM 1417 C C . ARG A 1 173 ? -5.765 14.227 3.196 1.00 97.81 173 ARG A C 1
ATOM 1419 O O . ARG A 1 173 ? -6.405 14.626 4.165 1.00 97.81 173 ARG A O 1
ATOM 1426 N N . GLU A 1 174 ? -6.238 13.305 2.361 1.00 97.44 174 GLU A N 1
ATOM 1427 C CA . GLU A 1 174 ? -7.527 12.628 2.555 1.00 97.44 174 GLU A CA 1
ATOM 1428 C C . GLU A 1 174 ? -7.531 11.787 3.836 1.00 97.44 174 GLU A C 1
ATOM 1430 O O . GLU A 1 174 ? -8.463 11.886 4.632 1.00 97.44 174 GLU A O 1
ATOM 1435 N N . HIS A 1 175 ? -6.464 11.028 4.093 1.00 96.75 175 HIS A N 1
ATOM 1436 C CA . HIS A 1 175 ? -6.305 10.258 5.323 1.00 96.75 175 HIS A CA 1
ATOM 1437 C C . HIS A 1 175 ? -6.303 11.160 6.562 1.00 96.75 175 HIS A C 1
ATOM 1439 O O . HIS A 1 175 ? -7.048 10.901 7.502 1.00 96.75 175 HIS A O 1
ATOM 1445 N N . GLU A 1 176 ? -5.526 12.246 6.553 1.00 98.00 176 GLU A N 1
ATOM 1446 C CA . GLU A 1 176 ? -5.499 13.236 7.638 1.00 98.00 176 GLU A CA 1
ATOM 1447 C C . GLU A 1 176 ? -6.897 13.842 7.879 1.00 98.00 176 GLU A C 1
ATOM 1449 O O . GLU A 1 176 ? -7.329 13.972 9.027 1.00 98.00 176 GLU A O 1
ATOM 1454 N N . SER A 1 177 ? -7.653 14.131 6.814 1.00 98.19 177 SER A N 1
ATOM 1455 C CA . SER A 1 177 ? -9.034 14.623 6.909 1.00 98.19 177 SER A CA 1
ATOM 1456 C C . SER A 1 177 ? -9.996 13.588 7.505 1.00 98.19 177 SER A C 1
ATOM 1458 O O . SER A 1 177 ? -10.783 13.921 8.397 1.00 98.19 177 SER A O 1
ATOM 1460 N N . VAL A 1 178 ? -9.922 12.329 7.065 1.00 97.12 178 VAL A N 1
ATOM 1461 C CA . VAL A 1 178 ? -10.756 11.241 7.595 1.00 97.12 178 VAL A CA 1
ATOM 1462 C C . VAL A 1 178 ? -10.420 10.971 9.059 1.00 97.12 178 VAL A C 1
ATOM 1464 O O . VAL A 1 178 ? -11.333 10.849 9.876 1.00 97.12 178 VAL A O 1
ATOM 1467 N N . VAL A 1 179 ? -9.138 10.952 9.427 1.00 98.00 179 VAL A N 1
ATOM 1468 C CA . VAL A 1 179 ? -8.701 10.799 10.820 1.00 98.00 179 VAL A CA 1
ATOM 1469 C C . VAL A 1 179 ? -9.262 11.921 11.690 1.00 98.00 179 VAL A C 1
ATOM 1471 O O . VAL A 1 179 ? -9.819 11.627 12.745 1.00 98.00 179 VAL A O 1
ATOM 1474 N N . ALA A 1 180 ? -9.210 13.177 11.235 1.00 97.62 180 ALA A N 1
ATOM 1475 C CA . ALA A 1 180 ? -9.809 14.298 11.961 1.00 97.62 180 ALA A CA 1
ATOM 1476 C C . ALA A 1 180 ? -11.335 14.142 12.131 1.00 97.62 180 ALA A C 1
ATOM 1478 O O . ALA A 1 180 ? -11.882 14.407 13.203 1.00 97.62 180 ALA A O 1
ATOM 1479 N N . SER A 1 181 ? -12.041 13.662 11.101 1.00 97.44 181 SER A N 1
ATOM 1480 C CA . SER A 1 181 ? -13.483 13.389 11.199 1.00 97.44 181 SER A CA 1
ATOM 1481 C C . SER A 1 181 ? -13.797 12.260 12.191 1.00 97.44 181 SER A C 1
ATOM 1483 O O . SER A 1 181 ? -14.737 12.363 12.979 1.00 97.44 181 SER A O 1
ATOM 1485 N N . LEU A 1 182 ? -12.961 11.218 12.223 1.00 96.00 182 LEU A N 1
ATOM 1486 C CA . LEU A 1 182 ? -13.082 10.091 13.141 1.00 96.00 182 LEU A CA 1
ATOM 1487 C C . LEU A 1 182 ? -12.819 10.518 14.588 1.00 96.00 182 LEU A C 1
ATOM 1489 O O . LEU A 1 182 ? -13.529 10.073 15.488 1.00 96.00 182 LEU A O 1
ATOM 1493 N N . THR A 1 183 ? -11.819 11.370 14.833 1.00 97.25 183 THR A N 1
ATOM 1494 C CA . THR A 1 183 ? -11.549 11.899 16.178 1.00 97.25 183 THR A CA 1
ATOM 1495 C C . THR A 1 183 ? -12.719 12.735 16.675 1.00 97.25 183 THR A C 1
ATOM 1497 O O . THR A 1 183 ? -13.194 12.490 17.778 1.00 97.25 183 THR A O 1
ATOM 1500 N N . LEU A 1 184 ? -13.267 13.621 15.834 1.00 96.94 184 LEU A N 1
ATOM 1501 C CA . LEU A 1 184 ? -14.452 14.408 16.187 1.00 96.94 184 LEU A CA 1
ATOM 1502 C C . LEU A 1 184 ? -15.666 13.518 16.488 1.00 96.94 184 LEU A C 1
ATOM 1504 O O . LEU A 1 184 ? -16.364 13.749 17.472 1.00 96.94 184 LEU A O 1
ATOM 1508 N N . ALA A 1 185 ? -15.903 12.473 15.688 1.00 95.12 185 ALA A N 1
ATOM 1509 C CA . ALA A 1 185 ? -16.989 11.524 15.931 1.00 95.12 185 ALA A CA 1
ATOM 1510 C C . ALA A 1 185 ? -16.796 10.740 17.242 1.00 95.12 185 ALA A C 1
ATOM 1512 O O . ALA A 1 185 ? -17.738 10.588 18.019 1.00 95.12 185 ALA A O 1
ATOM 1513 N N . ARG A 1 186 ? -15.571 10.279 17.528 1.00 95.06 186 ARG A N 1
ATOM 1514 C CA . ARG A 1 186 ? -15.232 9.597 18.788 1.00 95.06 186 ARG A CA 1
ATOM 1515 C C . ARG A 1 186 ? -15.414 10.510 19.995 1.00 95.06 186 ARG A C 1
ATOM 1517 O O . ARG A 1 186 ? -15.964 10.072 21.003 1.00 95.06 186 ARG A O 1
ATOM 1524 N N . ASP A 1 187 ? -14.990 11.763 19.895 1.00 95.62 187 ASP A N 1
ATOM 1525 C CA . ASP A 1 187 ? -15.138 12.734 20.976 1.00 95.62 187 ASP A CA 1
ATOM 1526 C C . ASP A 1 187 ? -16.607 13.117 21.192 1.00 95.62 187 ASP A C 1
ATOM 1528 O O . ASP A 1 187 ? -17.035 13.243 22.337 1.00 95.62 187 ASP A O 1
ATOM 1532 N N . ALA A 1 188 ? -17.419 13.186 20.132 1.00 95.25 188 ALA A N 1
ATOM 1533 C CA . ALA A 1 188 ? -18.867 13.362 20.250 1.00 95.25 188 ALA A CA 1
ATOM 1534 C C . ALA A 1 188 ? -19.545 12.187 20.980 1.00 95.25 188 ALA A C 1
ATOM 1536 O O . ALA A 1 188 ? -20.392 12.411 21.847 1.00 95.25 188 ALA A O 1
ATOM 1537 N N . VAL A 1 189 ? -19.152 10.939 20.687 1.00 92.50 189 VAL A N 1
ATOM 1538 C CA . VAL A 1 189 ? -19.647 9.751 21.411 1.00 92.50 189 VAL A CA 1
ATOM 1539 C C . VAL A 1 189 ? -19.226 9.799 22.881 1.00 92.50 189 VAL A C 1
ATOM 1541 O O . VAL A 1 189 ? -20.072 9.649 23.757 1.00 92.50 189 VAL A O 1
ATOM 1544 N N . ARG A 1 190 ? -17.957 10.108 23.173 1.00 93.31 190 ARG A N 1
ATOM 1545 C CA . ARG A 1 190 ? -17.473 10.270 24.556 1.00 93.31 190 ARG A CA 1
ATOM 1546 C C . ARG A 1 190 ? -18.220 11.366 25.310 1.00 93.31 190 ARG A C 1
ATOM 1548 O O . ARG A 1 190 ? -18.563 11.171 26.471 1.00 93.31 190 ARG A O 1
ATOM 1555 N N . ALA A 1 191 ? -18.487 12.502 24.666 1.00 94.00 191 ALA A N 1
ATOM 1556 C CA . ALA A 1 191 ? -19.249 13.593 25.263 1.00 94.00 191 ALA A CA 1
ATOM 1557 C C . ALA A 1 191 ? -20.691 13.166 25.579 1.00 94.00 191 ALA A C 1
ATOM 1559 O O . ALA A 1 191 ? -21.196 13.470 26.659 1.00 94.00 191 ALA A O 1
ATOM 1560 N N . ARG A 1 192 ? -21.335 12.411 24.678 1.00 91.94 192 ARG A N 1
ATOM 1561 C CA . ARG A 1 192 ? -22.666 11.831 24.907 1.00 91.94 192 ARG A CA 1
ATOM 1562 C C . ARG A 1 192 ? -22.661 10.848 26.078 1.00 91.94 192 ARG A C 1
ATOM 1564 O O . ARG A 1 192 ? -23.547 10.916 26.926 1.00 91.94 192 ARG A O 1
ATOM 1571 N N . ASP A 1 193 ? -21.677 9.959 26.142 1.00 91.38 193 ASP A N 1
ATOM 1572 C CA . ASP A 1 193 ? -21.587 8.945 27.193 1.00 91.38 193 ASP A CA 1
ATOM 1573 C C . ASP A 1 193 ? -21.263 9.584 28.559 1.00 91.38 193 ASP A C 1
ATOM 1575 O O . ASP A 1 193 ? -21.850 9.210 29.573 1.00 91.38 193 ASP A O 1
ATOM 1579 N N . ALA A 1 194 ? -20.426 10.627 28.588 1.00 91.88 194 ALA A N 1
ATOM 1580 C CA . ALA A 1 194 ? -20.179 11.436 29.783 1.00 91.88 194 ALA A CA 1
ATOM 1581 C C . ALA A 1 194 ? -21.431 12.207 30.238 1.00 91.88 194 ALA A C 1
ATOM 1583 O O . ALA A 1 194 ? -21.717 12.269 31.435 1.00 91.88 194 ALA A O 1
ATOM 1584 N N . ALA A 1 195 ? -22.209 12.759 29.301 1.00 92.94 195 ALA A N 1
ATOM 1585 C CA . ALA A 1 195 ? -23.481 13.406 29.612 1.00 92.94 195 ALA A CA 1
ATOM 1586 C C . ALA A 1 195 ? -24.487 12.403 30.203 1.00 92.94 195 ALA A C 1
ATOM 1588 O O . ALA A 1 195 ? -25.104 12.695 31.229 1.00 92.94 195 ALA A O 1
ATOM 1589 N N . ALA A 1 196 ? -24.594 11.202 29.624 1.00 91.00 196 ALA A N 1
ATOM 1590 C CA . ALA A 1 196 ? -25.421 10.121 30.160 1.00 91.00 196 ALA A CA 1
ATOM 1591 C C . ALA A 1 196 ? -24.991 9.726 31.584 1.00 91.00 196 ALA A C 1
ATOM 1593 O O . ALA A 1 196 ? -25.839 9.652 32.475 1.00 91.00 196 ALA A O 1
ATOM 1594 N N . ALA A 1 197 ? -23.683 9.583 31.823 1.00 89.69 197 ALA A N 1
ATOM 1595 C CA . ALA A 1 197 ? -23.127 9.301 33.146 1.00 89.69 197 ALA A CA 1
ATOM 1596 C C . ALA A 1 197 ? -23.465 10.398 34.165 1.00 89.69 197 ALA A C 1
ATOM 1598 O O . ALA A 1 197 ? -23.913 10.094 35.271 1.00 89.69 197 ALA A O 1
ATOM 1599 N N . SER A 1 198 ? -23.328 11.673 33.784 1.00 92.12 198 SER A N 1
ATOM 1600 C CA . SER A 1 198 ? -23.683 12.808 34.648 1.00 92.12 198 SER A CA 1
ATOM 1601 C C . SER A 1 198 ? -25.179 12.865 34.982 1.00 92.12 198 SER A C 1
ATOM 1603 O O . SER A 1 198 ? -25.553 13.305 36.066 1.00 92.12 198 SER A O 1
ATOM 1605 N N . ALA A 1 199 ? -26.030 12.360 34.084 1.00 91.31 199 ALA A N 1
ATOM 1606 C CA . ALA A 1 199 ? -27.470 12.229 34.287 1.00 91.31 199 ALA A CA 1
ATOM 1607 C C . ALA A 1 199 ? -27.862 10.972 35.095 1.00 91.31 199 ALA A C 1
ATOM 1609 O O . ALA A 1 199 ? -29.047 10.749 35.336 1.00 91.31 199 ALA A O 1
ATOM 1610 N N . GLY A 1 200 ? -26.893 10.155 35.527 1.00 90.25 200 GLY A N 1
ATOM 1611 C CA . GLY A 1 200 ? -27.127 8.949 36.325 1.00 90.25 200 GLY A CA 1
ATOM 1612 C C . GLY A 1 200 ? -27.423 7.688 35.509 1.00 90.25 200 GLY A C 1
ATOM 1613 O O . GLY A 1 200 ? -27.921 6.706 36.068 1.00 90.25 200 GLY A O 1
ATOM 1614 N N . PHE A 1 201 ? -27.112 7.690 34.211 1.00 90.94 201 PHE A N 1
ATOM 1615 C CA . PHE A 1 201 ? -27.294 6.553 33.312 1.00 90.94 201 PHE A CA 1
ATOM 1616 C C . PHE A 1 201 ? -25.958 5.994 32.803 1.00 90.94 201 PHE A C 1
ATOM 1618 O O . PHE A 1 201 ? -24.962 6.700 32.708 1.00 90.94 201 PHE A O 1
ATOM 1625 N N . ALA A 1 202 ? -25.936 4.716 32.444 1.00 87.06 202 ALA A N 1
ATOM 1626 C CA . ALA A 1 202 ? -24.798 4.018 31.865 1.00 87.06 202 ALA A CA 1
ATOM 1627 C C . ALA A 1 202 ? -25.269 3.125 30.711 1.00 87.06 202 ALA A C 1
ATOM 1629 O O . ALA A 1 202 ? -26.348 2.530 30.775 1.00 87.06 202 ALA A O 1
ATOM 1630 N N . PHE A 1 203 ? -24.460 3.026 29.658 1.00 85.25 203 PHE A N 1
ATOM 1631 C CA . PHE A 1 203 ? -24.722 2.122 28.543 1.00 85.25 203 PHE A CA 1
ATOM 1632 C C . PHE A 1 203 ? -24.231 0.708 28.875 1.00 85.25 203 PHE A C 1
ATOM 1634 O O . PHE A 1 203 ? -23.150 0.533 29.436 1.00 85.25 203 PHE A O 1
ATOM 1641 N N . VAL A 1 204 ? -25.0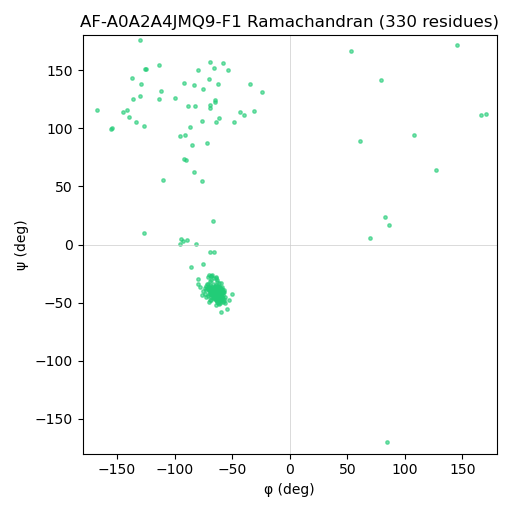32 -0.302 28.540 1.00 82.94 204 VAL A N 1
ATOM 1642 C CA . VAL A 1 204 ? -24.700 -1.725 28.688 1.00 82.94 204 VAL A CA 1
ATOM 1643 C C . VAL A 1 204 ? -24.970 -2.430 27.367 1.00 82.94 204 VAL A C 1
ATOM 1645 O O . VAL A 1 204 ? -26.006 -2.187 26.750 1.00 82.94 204 VAL A O 1
ATOM 1648 N N . ASP A 1 205 ? -24.074 -3.327 26.958 1.00 78.31 205 ASP A N 1
ATOM 1649 C CA . ASP A 1 205 ? -24.270 -4.164 25.775 1.00 78.31 205 ASP A CA 1
ATOM 1650 C C . ASP A 1 205 ? -25.508 -5.056 25.943 1.00 78.31 205 ASP A C 1
ATOM 1652 O O . ASP A 1 205 ? -25.535 -6.018 26.719 1.00 78.31 205 ASP A O 1
ATOM 1656 N N . ALA A 1 206 ? -26.552 -4.724 25.192 1.00 71.50 206 ALA A N 1
ATOM 1657 C CA . ALA A 1 206 ? -27.762 -5.505 25.032 1.00 71.50 206 ALA A CA 1
ATOM 1658 C C . ALA A 1 206 ? -27.567 -6.451 23.844 1.00 71.50 206 ALA A C 1
ATOM 1660 O O . ALA A 1 206 ? -28.137 -6.273 22.771 1.00 71.50 206 ALA A O 1
ATOM 1661 N N . ALA A 1 207 ? -26.745 -7.479 24.043 1.00 61.59 207 ALA A N 1
ATOM 1662 C CA . ALA A 1 207 ? -26.414 -8.492 23.036 1.00 61.59 207 ALA A CA 1
ATOM 1663 C C . ALA A 1 207 ? -27.595 -9.412 22.626 1.00 61.59 207 ALA A C 1
ATOM 1665 O O . ALA A 1 207 ? -27.363 -10.501 22.116 1.00 61.59 207 ALA A O 1
ATOM 1666 N N . ALA A 1 208 ? -28.849 -9.009 22.863 1.00 51.53 208 ALA A N 1
ATOM 1667 C CA . ALA A 1 208 ? -30.042 -9.846 22.705 1.00 51.53 208 ALA A CA 1
ATOM 1668 C C . ALA A 1 208 ? -31.143 -9.236 21.817 1.00 51.53 208 ALA A C 1
ATOM 1670 O O . ALA A 1 208 ? -32.245 -9.776 21.748 1.00 51.53 208 ALA A O 1
ATOM 1671 N N . LEU A 1 209 ? -30.877 -8.131 21.116 1.00 47.56 209 LEU A N 1
ATOM 1672 C CA . LEU A 1 209 ? -31.741 -7.724 20.008 1.00 47.56 209 LEU A CA 1
ATOM 1673 C C . LEU A 1 209 ? -31.197 -8.337 18.720 1.00 47.56 209 LEU A C 1
ATOM 1675 O O . LEU A 1 209 ? -30.305 -7.785 18.079 1.00 47.56 209 LEU A O 1
ATOM 1679 N N . GLU A 1 210 ? -31.756 -9.499 18.378 1.00 43.38 210 GLU A N 1
ATOM 1680 C CA . GLU A 1 210 ? -31.805 -10.023 17.011 1.00 43.38 210 GLU A CA 1
ATOM 1681 C C . GLU A 1 210 ? -31.963 -8.868 16.001 1.00 43.38 210 GLU A C 1
ATOM 1683 O O . GLU A 1 210 ? -32.751 -7.945 16.252 1.00 43.38 210 GLU A O 1
ATOM 1688 N N . PRO A 1 211 ? -31.253 -8.891 14.858 1.00 44.38 211 PRO A N 1
ATOM 1689 C CA . PRO A 1 211 ? -31.240 -7.812 13.875 1.00 44.38 211 PRO A CA 1
ATOM 1690 C C . PRO A 1 211 ? -32.532 -7.807 13.040 1.00 44.38 211 PRO A C 1
ATOM 1692 O O . PRO A 1 211 ? -32.510 -7.840 11.814 1.00 44.38 211 PRO A O 1
ATOM 1695 N N . ALA A 1 212 ? -33.691 -7.759 13.688 1.00 43.41 212 ALA A N 1
ATOM 1696 C CA . ALA A 1 212 ? -34.969 -7.582 13.027 1.00 43.41 212 ALA A CA 1
ATOM 1697 C C . ALA A 1 212 ? -35.217 -6.080 12.816 1.00 43.41 212 ALA A C 1
ATOM 1699 O O . ALA A 1 212 ? -35.841 -5.429 13.648 1.00 43.41 212 ALA A O 1
ATOM 1700 N N . ALA A 1 213 ? -34.681 -5.575 11.695 1.00 44.72 213 ALA A N 1
ATOM 1701 C CA . ALA A 1 213 ? -34.967 -4.304 11.001 1.00 44.72 213 ALA A CA 1
ATOM 1702 C C . ALA A 1 213 ? -33.709 -3.457 10.727 1.00 44.72 213 ALA A C 1
ATOM 1704 O O . ALA A 1 213 ? -33.576 -2.331 11.202 1.00 44.72 213 ALA A O 1
ATOM 1705 N N . ARG A 1 214 ? -32.791 -3.973 9.902 1.00 47.28 214 ARG A N 1
ATOM 1706 C CA . ARG A 1 214 ? -31.799 -3.142 9.194 1.00 47.28 214 ARG A CA 1
ATOM 1707 C C . ARG A 1 214 ? -32.101 -3.107 7.692 1.00 47.28 214 ARG A C 1
ATOM 1709 O O . ARG A 1 214 ? -31.242 -3.410 6.878 1.00 47.28 214 ARG A O 1
ATOM 1716 N N . ASP A 1 215 ? -33.316 -2.697 7.332 1.00 44.25 215 ASP A N 1
ATOM 1717 C CA . ASP A 1 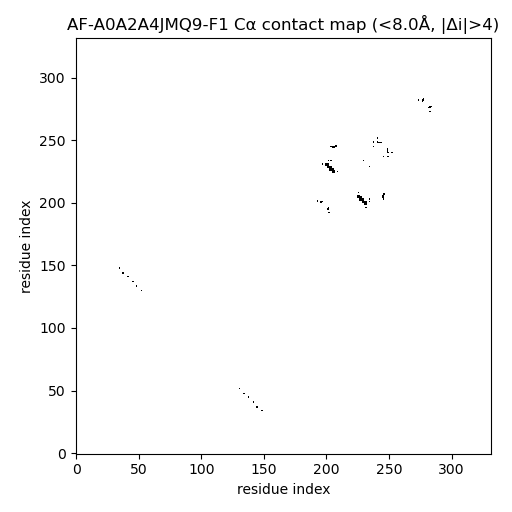215 ? -33.633 -2.247 5.971 1.00 44.25 215 ASP A CA 1
ATOM 1718 C C . ASP A 1 215 ? -33.449 -0.727 5.880 1.00 44.25 215 ASP A C 1
ATOM 1720 O O . ASP A 1 215 ? -34.410 0.034 5.823 1.00 44.25 215 ASP A O 1
ATOM 1724 N N . THR A 1 216 ? -32.199 -0.265 5.863 1.00 43.91 216 THR A N 1
ATOM 1725 C CA . THR A 1 216 ? -31.868 1.037 5.268 1.00 43.91 216 THR A CA 1
ATOM 1726 C C . THR A 1 216 ? -30.505 0.946 4.604 1.00 43.91 216 THR A C 1
ATOM 1728 O O . THR A 1 216 ? -29.491 0.752 5.270 1.00 43.91 216 THR A O 1
ATOM 1731 N N . ALA A 1 217 ? -30.521 1.081 3.281 1.00 43.53 217 ALA A N 1
ATOM 1732 C CA . ALA A 1 217 ? -29.375 1.095 2.388 1.00 43.53 217 ALA A CA 1
ATOM 1733 C C . ALA A 1 217 ? -28.205 1.939 2.926 1.00 43.53 217 ALA A C 1
ATOM 1735 O O . ALA A 1 217 ? -28.291 3.162 3.027 1.00 43.53 217 ALA A O 1
ATOM 1736 N N . GLY A 1 218 ? -27.104 1.263 3.232 1.00 41.91 218 GLY A N 1
ATOM 1737 C CA . GLY A 1 218 ? -25.829 1.851 3.617 1.00 41.91 218 GLY A CA 1
ATOM 1738 C C . GLY A 1 218 ? -24.960 0.756 4.212 1.00 41.91 218 GLY A C 1
ATOM 1739 O O . GLY A 1 218 ? -25.306 0.214 5.255 1.00 41.91 218 GLY A O 1
ATOM 1740 N N . GLU A 1 219 ? -23.884 0.383 3.520 1.00 42.41 219 GLU A N 1
ATOM 1741 C CA . GLU A 1 219 ? -22.914 -0.622 3.967 1.00 42.41 219 GLU A CA 1
ATOM 1742 C C . GLU A 1 219 ? -22.483 -0.332 5.414 1.00 42.41 219 GLU A C 1
ATOM 1744 O O . GLU A 1 219 ? -21.770 0.633 5.697 1.00 42.41 219 GLU A O 1
ATOM 1749 N N . ALA A 1 220 ? -22.989 -1.135 6.352 1.00 46.91 220 ALA A N 1
ATOM 1750 C CA . ALA A 1 220 ? -22.759 -0.938 7.772 1.00 46.91 220 ALA A CA 1
ATOM 1751 C C . ALA A 1 220 ? -21.338 -1.391 8.119 1.00 46.91 220 ALA A C 1
ATOM 1753 O O . ALA A 1 220 ? -21.024 -2.581 8.164 1.00 46.91 220 ALA A O 1
ATOM 1754 N N . VAL A 1 221 ? -20.473 -0.411 8.360 1.00 45.34 221 VAL A N 1
ATOM 1755 C CA . VAL A 1 221 ? -19.154 -0.607 8.955 1.00 45.34 221 VAL A CA 1
ATOM 1756 C C . VAL A 1 221 ? -19.341 -1.130 10.379 1.00 45.34 221 VAL A C 1
ATOM 1758 O O . VAL A 1 221 ? -19.680 -0.371 11.284 1.00 45.34 221 VAL A O 1
ATOM 1761 N N . GLY A 1 222 ? -19.076 -2.422 10.562 1.00 51.56 222 GLY A N 1
ATOM 1762 C CA . GLY A 1 222 ? -18.960 -3.068 11.865 1.00 51.56 222 GLY A CA 1
ATOM 1763 C C . GLY A 1 222 ? -20.294 -3.395 12.530 1.00 51.56 222 GLY A C 1
ATOM 1764 O O . GLY A 1 222 ? -21.261 -2.635 12.486 1.00 51.56 222 GLY A O 1
ATOM 1765 N N . ASP A 1 223 ? -20.327 -4.549 13.186 1.00 58.44 223 ASP A N 1
ATOM 1766 C CA . ASP A 1 223 ? -21.449 -4.962 14.014 1.00 58.44 223 ASP A CA 1
ATOM 1767 C C . ASP A 1 223 ? -21.449 -4.106 15.289 1.00 58.44 223 ASP A C 1
ATOM 1769 O O . ASP A 1 223 ? -20.783 -4.415 16.276 1.00 58.44 223 ASP A O 1
ATOM 1773 N N . VAL A 1 224 ? -22.093 -2.936 15.235 1.00 65.38 224 VAL A N 1
ATOM 1774 C CA . VAL A 1 224 ? -22.230 -2.074 16.415 1.00 65.38 224 VAL A CA 1
ATOM 1775 C C . VAL A 1 224 ? -23.179 -2.781 17.387 1.00 65.38 224 VAL A C 1
ATOM 1777 O O . VAL A 1 224 ? -24.344 -2.985 17.018 1.00 65.38 224 VAL A O 1
ATOM 1780 N N . PRO A 1 225 ? -22.720 -3.156 18.599 1.00 68.75 225 PRO A N 1
ATOM 1781 C CA . PRO A 1 225 ? -23.569 -3.821 19.575 1.00 68.75 225 PRO A CA 1
ATOM 1782 C C . PRO A 1 225 ? -24.713 -2.888 19.973 1.00 68.75 225 PRO A C 1
ATOM 1784 O O . PRO A 1 225 ? -24.529 -1.680 20.145 1.00 68.75 225 PRO A O 1
ATOM 1787 N N . ALA A 1 226 ? -25.920 -3.440 20.096 1.00 77.69 226 ALA A N 1
ATOM 1788 C CA . ALA A 1 226 ? -27.050 -2.683 20.611 1.00 77.69 226 ALA A CA 1
ATOM 1789 C C . ALA A 1 226 ? -26.768 -2.321 22.076 1.00 77.69 226 ALA A C 1
ATOM 1791 O O . ALA A 1 226 ? -26.520 -3.197 22.899 1.00 77.69 226 ALA A O 1
ATOM 1792 N N . LEU A 1 227 ? -26.788 -1.031 22.403 1.00 82.31 227 LEU A N 1
ATOM 1793 C CA . LEU A 1 227 ? -26.563 -0.538 23.760 1.00 82.31 227 LEU A CA 1
ATOM 1794 C C . LEU A 1 227 ? -27.909 -0.222 24.415 1.00 82.31 227 LEU A C 1
ATOM 1796 O O . LEU A 1 227 ? -28.693 0.562 23.879 1.00 82.31 227 LEU A O 1
ATOM 1800 N N . ALA A 1 228 ? -28.165 -0.789 25.590 1.00 83.38 228 ALA A N 1
ATOM 1801 C CA . ALA A 1 228 ? -29.268 -0.386 26.454 1.00 83.38 228 ALA A CA 1
ATOM 1802 C C . ALA A 1 228 ? -28.802 0.691 27.440 1.00 83.38 228 ALA A C 1
ATOM 1804 O O . ALA A 1 228 ? -27.715 0.600 28.012 1.00 83.38 228 ALA A O 1
ATOM 1805 N N . LEU A 1 229 ? -29.643 1.702 27.663 1.00 86.81 229 LEU A N 1
ATOM 1806 C CA . LEU A 1 229 ? -29.417 2.736 28.670 1.00 86.81 229 LEU A CA 1
ATOM 1807 C C . LEU A 1 229 ? -30.014 2.282 30.008 1.00 86.81 229 LEU A C 1
ATOM 1809 O O . LEU A 1 229 ? -31.218 2.052 30.109 1.00 86.81 229 LEU A O 1
ATOM 1813 N N . VAL A 1 230 ? -29.178 2.159 31.033 1.00 87.56 230 VAL A N 1
ATOM 1814 C CA . VAL A 1 230 ? -29.543 1.639 32.358 1.00 87.56 230 VAL A CA 1
ATOM 1815 C C . VAL A 1 230 ? -29.156 2.662 33.428 1.00 87.56 230 VAL A C 1
ATOM 1817 O O . VAL A 1 230 ? -28.231 3.441 33.234 1.00 87.56 230 VAL A O 1
ATOM 1820 N N . THR A 1 231 ? -29.851 2.714 34.565 1.00 91.25 231 THR A N 1
ATOM 1821 C CA . THR A 1 231 ? -29.461 3.603 35.676 1.00 91.25 231 THR A CA 1
ATOM 1822 C C . THR A 1 231 ? -28.159 3.137 36.336 1.00 91.25 231 THR A C 1
ATOM 1824 O O . THR A 1 231 ? -27.820 1.955 36.294 1.00 91.25 231 THR A O 1
ATOM 1827 N N . HIS A 1 232 ? -27.434 4.038 37.003 1.00 89.19 232 HIS A N 1
ATOM 1828 C CA . HIS A 1 232 ? -26.151 3.706 37.635 1.00 89.19 232 HIS A CA 1
ATOM 1829 C C . HIS A 1 232 ? -26.265 2.587 38.687 1.00 89.19 232 HIS A C 1
ATOM 1831 O O . HIS A 1 232 ? -25.420 1.699 38.747 1.00 89.19 232 HIS A O 1
ATOM 1837 N N . GLN A 1 233 ? -27.355 2.575 39.462 1.00 88.44 233 GLN A N 1
ATOM 1838 C CA . GLN A 1 233 ? -27.638 1.512 40.433 1.00 88.44 233 GLN A CA 1
ATOM 1839 C C . GLN A 1 233 ? -27.821 0.152 39.750 1.00 88.44 233 GLN A C 1
ATOM 1841 O O . GLN A 1 233 ? -27.231 -0.839 40.166 1.00 88.44 233 GLN A O 1
ATOM 1846 N N . ALA A 1 234 ? -28.607 0.097 38.672 1.00 86.44 234 ALA A N 1
ATOM 1847 C CA . ALA A 1 234 ? -28.811 -1.145 37.938 1.00 86.44 234 ALA A CA 1
ATOM 1848 C C . ALA A 1 234 ? -27.537 -1.587 37.196 1.00 86.44 234 ALA A C 1
ATOM 1850 O O . ALA A 1 234 ? -27.279 -2.783 37.105 1.00 86.44 234 ALA A O 1
ATOM 1851 N N . HIS A 1 235 ? -26.694 -0.652 36.746 1.00 86.12 235 HIS A N 1
ATOM 1852 C CA . HIS A 1 235 ? -25.375 -0.967 36.197 1.00 86.12 235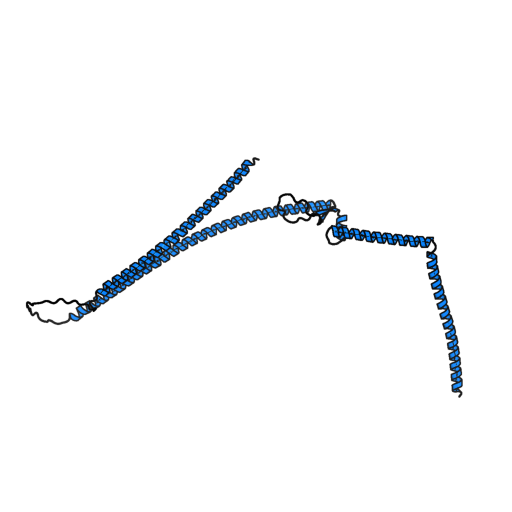 HIS A CA 1
ATOM 1853 C C . HIS A 1 235 ? -24.444 -1.609 37.240 1.00 86.12 235 HIS A C 1
ATOM 1855 O O . HIS A 1 235 ? -23.813 -2.617 36.937 1.00 86.12 235 HIS A O 1
ATOM 1861 N N . GLN A 1 236 ? -24.404 -1.086 38.472 1.00 86.56 236 GLN A N 1
ATOM 1862 C CA . GLN A 1 236 ? -23.635 -1.674 39.580 1.00 86.56 236 GLN A CA 1
ATOM 1863 C C . GLN A 1 236 ? -24.137 -3.079 39.938 1.00 86.56 236 GLN A C 1
ATOM 1865 O O . GLN A 1 236 ? -23.346 -4.012 39.995 1.00 86.56 236 GLN A O 1
ATOM 1870 N N . LEU A 1 237 ? -25.455 -3.274 40.059 1.00 87.31 237 LEU A N 1
ATOM 1871 C CA . LEU A 1 237 ? -26.032 -4.601 40.318 1.00 87.31 237 LEU A CA 1
ATOM 1872 C C . LEU A 1 237 ? -25.706 -5.611 39.207 1.00 87.31 237 LEU A C 1
ATOM 1874 O O . LEU A 1 237 ? -25.447 -6.782 39.478 1.00 87.31 237 LEU A O 1
ATOM 1878 N N . LEU A 1 238 ? -25.711 -5.166 37.949 1.00 86.81 238 LEU A N 1
ATOM 1879 C CA . LEU A 1 238 ? -25.313 -5.989 36.807 1.00 86.81 238 LEU A CA 1
ATOM 1880 C C . LEU A 1 238 ? -23.805 -6.257 36.768 1.00 86.81 238 LEU A C 1
ATOM 1882 O O . LEU A 1 238 ? -23.399 -7.272 36.210 1.00 86.81 238 LEU A O 1
ATOM 1886 N N . HIS A 1 239 ? -22.976 -5.370 37.313 1.00 85.31 239 HIS A N 1
ATOM 1887 C CA . HIS A 1 239 ? -21.545 -5.606 37.481 1.00 85.31 239 HIS A CA 1
ATOM 1888 C C . HIS A 1 239 ? -21.294 -6.652 38.581 1.00 85.31 239 HIS A C 1
ATOM 1890 O O . HIS A 1 239 ? -20.551 -7.608 38.369 1.00 85.31 239 HIS A O 1
ATOM 1896 N N . ASP A 1 240 ? -21.995 -6.543 39.712 1.00 87.56 240 ASP A N 1
ATOM 1897 C CA . ASP A 1 240 ? -21.882 -7.471 40.846 1.00 87.56 240 ASP A CA 1
ATOM 1898 C C . ASP A 1 240 ? -22.408 -8.881 40.520 1.00 87.56 240 ASP A C 1
ATOM 1900 O O . ASP A 1 240 ? -21.942 -9.873 41.081 1.00 87.56 240 ASP A O 1
ATOM 1904 N N . ALA A 1 241 ? -23.336 -9.001 39.562 1.00 86.00 241 ALA A N 1
ATOM 1905 C CA . ALA A 1 241 ? -23.815 -10.282 39.028 1.00 86.00 241 ALA A CA 1
ATOM 1906 C C . ALA A 1 241 ? -22.740 -11.082 38.248 1.00 86.00 241 ALA A C 1
ATOM 1908 O O . ALA A 1 241 ? -22.979 -12.236 37.860 1.00 86.00 241 ALA A O 1
ATOM 1909 N N . GLY A 1 242 ? -21.561 -10.489 38.026 1.00 82.44 242 GLY A N 1
ATOM 1910 C CA . GLY A 1 242 ? -20.416 -11.080 37.340 1.00 82.44 242 GLY A CA 1
ATOM 1911 C C . GLY A 1 242 ? -20.487 -10.960 35.820 1.00 82.44 242 GLY A C 1
ATOM 1912 O O . GLY A 1 242 ? -21.332 -10.265 35.267 1.00 82.44 242 GLY A O 1
ATOM 1913 N N . GLU A 1 243 ? -19.593 -11.656 35.123 1.00 75.50 243 GLU A N 1
ATOM 1914 C CA . GLU A 1 243 ? -19.492 -11.601 33.661 1.00 75.50 243 GL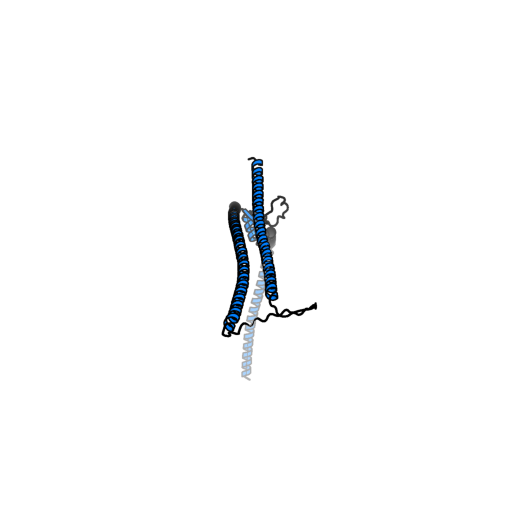U A CA 1
ATOM 1915 C C . GLU A 1 243 ? -20.562 -12.471 32.965 1.00 75.50 243 GLU A C 1
ATOM 1917 O O . GLU A 1 243 ? -21.031 -13.487 33.502 1.00 75.50 243 GLU A O 1
ATOM 1922 N N . GLY A 1 244 ? -20.969 -12.055 31.760 1.00 77.25 244 GLY A N 1
ATOM 1923 C CA . GLY A 1 244 ? -21.962 -12.736 30.923 1.00 77.25 244 GLY A CA 1
ATOM 1924 C C . GLY A 1 244 ? -22.841 -11.772 30.121 1.00 77.25 244 GLY A C 1
ATOM 1925 O O . GLY A 1 244 ? -22.817 -10.557 30.340 1.00 77.25 244 GLY A O 1
ATOM 1926 N N . THR A 1 245 ? -23.649 -12.313 29.203 1.00 82.06 245 THR A N 1
ATOM 1927 C CA . THR A 1 245 ? -24.669 -11.524 28.494 1.00 82.06 245 THR A CA 1
ATOM 1928 C C . THR A 1 245 ? -25.631 -10.880 29.492 1.00 82.06 245 THR A C 1
ATOM 1930 O O . THR A 1 245 ? -25.781 -11.349 30.626 1.00 82.06 245 THR A O 1
ATOM 1933 N N . LEU A 1 246 ? -26.278 -9.784 29.085 1.00 82.19 246 LEU A N 1
ATOM 1934 C CA . LEU A 1 246 ? -27.253 -9.093 29.929 1.00 82.19 246 LEU A CA 1
ATOM 1935 C C . LEU A 1 246 ? -28.296 -10.072 30.500 1.00 82.19 246 LEU A C 1
ATOM 1937 O O . LEU A 1 246 ? -28.553 -10.046 31.701 1.00 82.19 246 LEU A O 1
ATOM 1941 N N . ASP A 1 247 ? -28.785 -11.003 29.679 1.00 83.06 247 ASP A N 1
ATOM 1942 C CA . ASP A 1 247 ? -29.765 -12.015 30.084 1.00 83.06 247 ASP A CA 1
ATOM 1943 C C . ASP A 1 247 ? -29.234 -12.973 31.155 1.00 83.06 247 ASP A C 1
ATOM 1945 O O . ASP A 1 247 ? -29.911 -13.220 32.152 1.00 83.06 247 ASP A O 1
ATOM 1949 N N . VAL A 1 248 ? -27.998 -13.467 31.013 1.00 85.69 248 VAL A N 1
ATOM 1950 C CA . VAL A 1 248 ? -27.381 -14.366 32.005 1.00 85.69 248 VAL A CA 1
ATOM 1951 C C . VAL A 1 248 ? -27.198 -13.652 33.345 1.00 85.69 248 VAL A C 1
ATOM 1953 O O . VAL A 1 248 ? -27.447 -14.234 34.402 1.00 85.69 248 VAL A O 1
ATOM 1956 N N . ARG A 1 249 ? -26.789 -12.378 33.323 1.00 86.56 249 ARG A N 1
ATOM 1957 C CA . ARG A 1 249 ? -26.608 -11.572 34.542 1.00 86.56 249 ARG A CA 1
ATOM 1958 C C . ARG A 1 249 ? -27.941 -11.283 35.228 1.00 86.56 249 ARG A C 1
ATOM 1960 O O . ARG A 1 249 ? -28.052 -11.460 36.441 1.00 86.56 249 ARG A O 1
ATOM 1967 N N . LEU A 1 250 ? -28.971 -10.930 34.459 1.00 86.50 250 LEU A N 1
ATOM 1968 C CA . LEU A 1 250 ? -30.331 -10.763 34.974 1.00 86.50 250 LEU A CA 1
ATOM 1969 C C . LEU A 1 250 ? -30.872 -12.070 35.568 1.00 86.50 250 LEU A C 1
ATOM 1971 O O . LEU A 1 250 ? -31.424 -12.057 36.667 1.00 86.50 250 LEU A O 1
ATOM 1975 N N . GLN A 1 251 ? -30.659 -13.207 34.903 1.00 88.19 251 GLN A N 1
ATOM 1976 C CA . GLN A 1 251 ? -31.099 -14.511 35.397 1.00 88.19 251 GLN A CA 1
ATOM 1977 C C . GLN A 1 251 ? -30.420 -14.888 36.722 1.00 88.19 251 GLN A C 1
ATOM 1979 O O . GLN A 1 251 ? -31.105 -15.339 37.641 1.00 88.19 251 GLN A O 1
ATOM 1984 N N . LYS A 1 252 ? -29.109 -14.638 36.867 1.00 89.56 252 LYS A N 1
ATOM 1985 C CA . LYS A 1 252 ? -28.370 -14.847 38.128 1.00 89.56 252 LYS A CA 1
ATOM 1986 C C . LYS A 1 252 ? -28.937 -14.008 39.278 1.00 89.56 252 LYS A C 1
ATOM 1988 O O . LYS A 1 252 ? -29.122 -14.520 40.386 1.00 89.56 252 LYS A O 1
ATOM 1993 N N . LEU A 1 253 ? -29.244 -12.733 39.025 1.00 90.06 253 LEU A N 1
ATOM 1994 C CA . LEU A 1 253 ? -29.861 -11.855 40.026 1.00 90.06 253 LEU A CA 1
ATOM 1995 C C . LEU A 1 253 ? -31.250 -12.358 40.433 1.00 90.06 253 LEU A C 1
ATOM 1997 O O . LEU A 1 253 ? -31.570 -12.389 41.621 1.00 90.06 253 LEU A O 1
ATOM 2001 N N . VAL A 1 254 ? -32.054 -12.814 39.467 1.00 91.88 254 VAL A N 1
ATOM 2002 C CA . VAL A 1 254 ? -33.373 -13.401 39.737 1.00 91.88 254 VAL A CA 1
ATOM 2003 C C . VAL A 1 254 ? -33.252 -14.679 40.571 1.00 91.88 254 VAL A C 1
ATOM 2005 O O . VAL A 1 254 ? -33.986 -14.822 41.549 1.00 91.88 254 VAL A O 1
ATOM 2008 N N . SER A 1 255 ? -32.313 -15.578 40.260 1.00 91.94 255 SER A N 1
ATOM 2009 C CA . SER A 1 255 ? -32.109 -16.801 41.050 1.00 91.94 255 SER A CA 1
ATOM 2010 C C . SER A 1 255 ? -31.602 -16.511 42.464 1.00 91.94 255 SER A C 1
ATOM 2012 O O . SER A 1 255 ? -32.081 -17.119 43.418 1.00 91.94 255 SER A O 1
ATOM 2014 N N . SER A 1 256 ? -30.686 -15.548 42.623 1.00 92.06 256 SER A N 1
ATOM 2015 C CA . SER A 1 256 ? -30.189 -15.120 43.939 1.00 92.06 256 SER A CA 1
ATOM 2016 C C . SER A 1 256 ? -31.315 -14.529 44.793 1.00 92.06 256 SER A C 1
ATOM 2018 O O . SER A 1 256 ? -31.507 -14.922 45.945 1.00 92.06 256 SER A O 1
ATOM 2020 N N . LYS A 1 257 ? -32.154 -13.671 44.194 1.00 94.44 257 LYS A N 1
ATOM 2021 C CA . LYS A 1 257 ? -33.362 -13.146 44.839 1.00 94.44 257 LYS A CA 1
ATOM 2022 C C . LYS A 1 257 ? -34.295 -14.273 45.294 1.00 94.44 257 LYS A C 1
ATOM 2024 O O . LYS A 1 257 ? -34.756 -14.251 46.431 1.00 94.44 257 LYS A O 1
ATOM 2029 N N . GLN A 1 258 ? -34.564 -15.263 44.439 1.00 94.94 258 GLN A N 1
ATOM 2030 C CA . GLN A 1 258 ? -35.418 -16.404 44.793 1.00 94.94 258 GLN A CA 1
ATOM 2031 C C . GLN A 1 258 ? -34.832 -17.246 45.938 1.00 94.94 258 GLN A C 1
ATOM 2033 O O . GLN A 1 258 ? -35.580 -17.673 46.820 1.00 94.94 258 GLN A O 1
ATOM 2038 N N . ALA A 1 259 ? -33.512 -17.452 45.960 1.00 94.12 259 ALA A N 1
ATOM 2039 C CA . ALA A 1 259 ? -32.829 -18.163 47.037 1.00 94.12 259 ALA A CA 1
ATOM 2040 C C . ALA A 1 259 ? -32.971 -17.425 48.379 1.00 94.12 259 ALA A C 1
ATOM 2042 O O . ALA A 1 259 ? -33.434 -18.020 49.354 1.00 94.12 259 ALA A O 1
ATOM 2043 N N . LEU A 1 260 ? -32.693 -16.117 48.408 1.00 94.56 260 LEU A N 1
ATOM 2044 C CA . LEU A 1 260 ? -32.863 -15.288 49.608 1.00 94.56 260 LEU A CA 1
ATOM 2045 C C . LEU A 1 260 ? -34.320 -15.245 50.079 1.00 94.56 260 LEU A C 1
ATOM 2047 O O . LEU A 1 260 ? -34.597 -15.341 51.273 1.00 94.56 260 LEU A O 1
ATOM 2051 N N . GLU A 1 261 ? -35.283 -15.159 49.159 1.00 94.81 261 GLU A N 1
ATOM 2052 C CA . GLU A 1 261 ? -36.699 -15.245 49.518 1.00 94.81 261 GLU A CA 1
ATOM 2053 C C . GLU A 1 261 ? -37.053 -16.591 50.165 1.00 94.81 261 GLU A C 1
ATOM 2055 O O . GLU A 1 261 ? -37.843 -16.622 51.111 1.00 94.81 261 GLU A O 1
ATOM 2060 N N . SER A 1 262 ? -36.485 -17.700 49.681 1.00 95.31 262 SER A N 1
ATOM 2061 C CA . SER A 1 262 ? -36.699 -19.025 50.271 1.00 95.31 262 SER A CA 1
ATOM 2062 C C . SER A 1 262 ? -36.099 -19.135 51.677 1.00 95.31 262 SER A C 1
ATOM 2064 O O . SER A 1 262 ? -36.747 -19.668 52.579 1.00 95.31 262 SER A O 1
ATOM 2066 N N . GLU A 1 263 ? -34.923 -18.546 51.898 1.00 96.00 263 GLU A N 1
ATOM 2067 C CA . GLU A 1 263 ? -34.261 -18.499 53.202 1.00 96.00 263 GLU A CA 1
ATOM 2068 C C . GLU A 1 263 ? -35.054 -17.648 54.199 1.00 96.00 263 GLU A C 1
ATOM 2070 O O . GLU A 1 263 ? -35.334 -18.093 55.310 1.00 96.00 263 GLU A O 1
ATOM 2075 N N . VAL A 1 264 ? -35.543 -16.477 53.780 1.00 96.00 264 VAL A N 1
ATOM 2076 C CA . VAL A 1 264 ? -36.431 -15.639 54.601 1.00 96.00 264 VAL A CA 1
ATOM 2077 C C . VAL A 1 264 ? -37.724 -16.379 54.951 1.00 96.00 264 VAL A C 1
ATOM 2079 O O . VAL A 1 264 ? -38.200 -16.273 56.081 1.00 96.00 264 VAL A O 1
ATOM 2082 N N . ARG A 1 265 ? -38.314 -17.139 54.017 1.00 95.56 265 ARG A N 1
ATOM 2083 C CA . ARG A 1 265 ? -39.495 -17.972 54.313 1.00 95.56 265 ARG A CA 1
ATOM 2084 C C . ARG A 1 265 ? -39.167 -19.057 55.341 1.00 95.56 265 ARG A C 1
ATOM 2086 O O . ARG A 1 265 ? -39.951 -19.239 56.268 1.00 95.56 265 ARG A O 1
ATOM 2093 N N . LYS A 1 266 ? -38.015 -19.724 55.219 1.00 96.00 266 LYS A N 1
ATOM 2094 C CA . LYS A 1 266 ? -37.550 -20.738 56.177 1.00 96.00 266 LYS A CA 1
ATOM 2095 C C . LYS A 1 266 ? -37.325 -20.144 57.569 1.00 96.00 266 LYS A C 1
ATOM 2097 O O . LYS A 1 266 ? -37.860 -20.671 58.536 1.00 96.00 266 LYS A O 1
ATOM 2102 N N . LEU A 1 267 ? -36.616 -19.021 57.668 1.00 94.81 267 LEU A N 1
ATOM 2103 C CA . LEU A 1 267 ? -36.375 -18.325 58.937 1.00 94.81 267 LEU A CA 1
ATOM 2104 C C . LEU A 1 267 ? -37.681 -17.834 59.578 1.00 94.81 267 LEU A C 1
ATOM 2106 O O . LEU A 1 267 ? -37.842 -17.909 60.792 1.00 94.81 267 LEU A O 1
ATOM 2110 N N . LYS A 1 268 ? -38.653 -17.375 58.777 1.00 94.25 268 LYS A N 1
ATOM 2111 C CA . LYS A 1 268 ? -39.995 -17.028 59.276 1.00 94.25 268 LYS A CA 1
ATOM 2112 C C . LYS A 1 268 ? -40.745 -18.244 59.818 1.00 94.25 268 LYS A C 1
ATOM 2114 O O . LYS A 1 268 ? -41.423 -18.107 60.833 1.00 94.25 268 LYS A O 1
ATOM 2119 N N . LEU A 1 269 ? -40.638 -19.400 59.158 1.00 94.38 269 LEU A N 1
ATOM 2120 C CA . LEU A 1 269 ? -41.226 -20.649 59.645 1.00 94.38 269 LEU A CA 1
ATOM 2121 C C . LEU A 1 269 ? -40.603 -21.039 60.991 1.00 94.38 269 LEU A C 1
ATOM 2123 O O . LEU A 1 269 ? -41.337 -21.191 61.958 1.00 94.38 269 LEU A O 1
ATOM 2127 N N . GLN A 1 270 ? -39.270 -21.062 61.075 1.00 92.19 270 GLN A N 1
ATOM 2128 C CA . GLN A 1 270 ? -38.530 -21.374 62.305 1.00 92.19 270 GLN A CA 1
ATOM 2129 C C . GLN A 1 270 ? -38.881 -20.417 63.451 1.00 92.19 270 GLN A C 1
ATOM 2131 O O . GLN A 1 270 ? -39.138 -20.845 64.571 1.00 92.19 270 GLN A O 1
ATOM 2136 N N . LEU A 1 271 ? -38.973 -19.112 63.173 1.00 92.06 271 LEU A N 1
ATOM 2137 C CA . LEU A 1 271 ? -39.374 -18.129 64.179 1.00 92.06 271 LEU A CA 1
ATOM 2138 C C . LEU A 1 271 ? -40.812 -18.356 64.667 1.00 92.06 271 LEU A C 1
ATOM 2140 O O . LEU A 1 271 ? -41.104 -18.167 65.848 1.00 92.06 271 LEU A O 1
ATOM 2144 N N . ASN A 1 272 ? -41.725 -18.728 63.769 1.00 88.62 272 ASN A N 1
ATOM 2145 C CA . ASN A 1 272 ? -43.102 -19.042 64.137 1.00 88.62 272 ASN A CA 1
ATOM 2146 C C . ASN A 1 272 ? -43.191 -20.349 64.934 1.00 88.62 272 ASN A C 1
ATOM 2148 O O . ASN A 1 272 ? -43.956 -20.401 65.892 1.00 88.62 272 ASN A O 1
ATOM 2152 N N . GLU A 1 273 ? -42.400 -21.364 64.584 1.00 88.19 273 GLU A N 1
ATOM 2153 C CA . GLU A 1 273 ? -42.282 -22.619 65.331 1.00 88.19 273 GLU A CA 1
ATOM 2154 C C . GLU A 1 273 ? -41.756 -22.373 66.746 1.00 88.19 273 GLU A C 1
ATOM 2156 O O . GLU A 1 273 ? -42.388 -22.811 67.701 1.00 88.19 273 GLU A O 1
ATOM 2161 N N . GLU A 1 274 ? -40.685 -21.591 66.918 1.00 83.81 274 GLU A N 1
ATOM 2162 C CA . GLU A 1 274 ? -40.191 -21.226 68.253 1.00 83.81 274 GLU A CA 1
ATOM 2163 C C . GLU A 1 274 ? -41.219 -20.424 69.059 1.00 83.81 274 GLU A C 1
ATOM 2165 O O . GLU A 1 274 ? -41.393 -20.639 70.260 1.00 83.81 274 GLU A O 1
ATOM 2170 N N . ARG A 1 275 ? -41.927 -19.487 68.416 1.00 84.25 275 ARG A N 1
ATOM 2171 C CA . ARG A 1 275 ? -43.002 -18.728 69.072 1.00 84.25 275 ARG A CA 1
ATOM 2172 C C . ARG A 1 275 ? -44.144 -19.641 69.508 1.00 84.25 275 ARG A C 1
ATOM 2174 O O . ARG A 1 275 ? -44.618 -19.500 70.632 1.00 84.25 275 ARG A O 1
ATOM 2181 N N . ALA A 1 276 ? -44.551 -20.581 68.659 1.00 82.44 276 ALA A N 1
ATOM 2182 C CA . ALA A 1 276 ? -45.567 -21.574 68.986 1.00 82.44 276 ALA A CA 1
ATOM 2183 C C . ALA A 1 276 ? -45.087 -22.527 70.091 1.00 82.44 276 ALA A C 1
ATOM 2185 O O . ALA A 1 276 ? -45.851 -22.821 71.003 1.00 82.44 276 ALA A O 1
ATOM 2186 N N . ALA A 1 277 ? -43.822 -22.954 70.077 1.00 79.31 277 ALA A N 1
ATOM 2187 C CA . ALA A 1 277 ? -43.229 -23.791 71.118 1.00 79.31 277 ALA A CA 1
ATOM 2188 C C . ALA A 1 277 ? -43.189 -23.078 72.479 1.00 79.31 277 ALA A C 1
ATOM 2190 O O . ALA A 1 277 ? -43.519 -23.684 73.499 1.00 79.31 277 ALA A O 1
ATOM 2191 N N . ARG A 1 278 ? -42.864 -21.777 72.499 1.00 73.06 278 ARG A N 1
ATOM 2192 C CA . ARG A 1 278 ? -42.958 -20.939 73.707 1.00 73.06 278 ARG A CA 1
ATOM 2193 C C . ARG A 1 278 ? -44.402 -20.771 74.178 1.00 73.06 278 ARG A C 1
ATOM 2195 O O . ARG A 1 278 ? -44.662 -20.854 75.372 1.00 73.06 278 ARG A O 1
ATOM 2202 N N . GLN A 1 279 ? -45.344 -20.560 73.259 1.00 74.38 279 GLN A N 1
ATOM 2203 C CA . GLN A 1 279 ? -46.759 -20.375 73.593 1.00 74.38 279 GLN A CA 1
ATOM 2204 C C . GLN A 1 279 ? -47.434 -21.670 74.076 1.00 74.38 279 GLN A C 1
ATOM 2206 O O . GLN A 1 279 ? -48.284 -21.620 74.960 1.00 74.38 279 GLN A O 1
ATOM 2211 N N . ASN A 1 280 ? -47.026 -22.821 73.540 1.00 70.81 280 ASN A N 1
ATOM 2212 C CA . ASN A 1 280 ? -47.549 -24.141 73.892 1.00 70.81 280 ASN A CA 1
ATOM 2213 C C . ASN A 1 280 ? -46.796 -24.796 75.067 1.00 70.81 280 ASN A C 1
ATOM 2215 O O . ASN A 1 280 ? -47.070 -25.946 75.392 1.00 70.81 280 ASN A O 1
ATOM 2219 N N . GLY A 1 281 ? -45.834 -24.102 75.690 1.00 62.50 281 GLY A N 1
ATOM 2220 C CA . GLY A 1 281 ? -45.058 -24.620 76.825 1.00 62.50 281 GLY A CA 1
ATOM 2221 C C . GLY A 1 281 ? -44.070 -25.745 76.484 1.00 62.50 281 GLY A C 1
ATOM 2222 O O . GLY A 1 281 ? -43.425 -26.273 77.383 1.00 62.50 281 GLY A O 1
ATOM 2223 N N . VAL A 1 282 ? -43.905 -26.090 75.204 1.00 61.09 282 VAL A N 1
ATOM 2224 C CA . VAL A 1 282 ? -42.986 -27.146 74.734 1.00 61.09 282 VAL A CA 1
ATOM 2225 C C . VAL A 1 282 ? -41.521 -26.725 74.902 1.00 61.09 282 VAL A C 1
ATOM 2227 O O . VAL A 1 282 ? -40.662 -27.571 75.110 1.00 61.09 282 VAL A O 1
ATOM 2230 N N . ALA A 1 283 ? -41.237 -25.417 74.903 1.00 58.62 283 ALA A N 1
ATOM 2231 C CA . ALA A 1 283 ? -39.905 -24.896 75.225 1.00 58.62 283 ALA A CA 1
ATOM 2232 C C . ALA A 1 283 ? -39.447 -25.308 76.639 1.00 58.62 283 ALA A C 1
ATOM 2234 O O . ALA A 1 283 ? -38.325 -25.769 76.809 1.00 58.62 283 ALA A O 1
ATOM 2235 N N . ASN A 1 284 ? -40.354 -25.255 77.623 1.00 59.31 284 ASN A N 1
ATOM 2236 C CA . ASN A 1 284 ? -40.057 -25.708 78.984 1.00 59.31 284 ASN A CA 1
ATOM 2237 C C . ASN A 1 284 ? -39.868 -27.226 79.059 1.00 59.31 284 ASN A C 1
ATOM 2239 O O . ASN A 1 284 ? -39.172 -27.694 79.950 1.00 59.31 284 ASN A O 1
ATOM 2243 N N . HIS A 1 285 ? -40.487 -27.989 78.151 1.00 60.72 285 HIS A N 1
ATOM 2244 C CA . HIS A 1 285 ? -40.347 -29.441 78.130 1.00 60.72 285 HIS A CA 1
ATOM 2245 C C . HIS A 1 285 ? -38.935 -29.855 77.711 1.00 60.72 285 HIS A C 1
ATOM 2247 O O . HIS A 1 285 ? -38.364 -30.730 78.353 1.00 60.72 285 HIS A O 1
ATOM 2253 N N . HIS A 1 286 ? -38.355 -29.197 76.702 1.00 63.75 286 HIS A N 1
ATOM 2254 C CA . HIS A 1 286 ? -36.955 -29.426 76.339 1.00 63.75 286 HIS A CA 1
ATOM 2255 C C . HIS A 1 286 ? -36.000 -28.964 77.441 1.00 63.75 286 HIS A C 1
ATOM 2257 O O . HIS A 1 286 ? -35.096 -29.710 77.797 1.00 63.75 286 HIS A O 1
ATOM 2263 N N . ASP A 1 287 ? -36.231 -27.794 78.044 1.00 69.69 287 ASP A N 1
ATOM 2264 C CA . ASP A 1 287 ? -35.405 -27.332 79.168 1.00 69.69 287 ASP A CA 1
ATOM 2265 C C . ASP A 1 287 ? -35.487 -28.300 80.369 1.00 69.69 287 ASP A C 1
ATOM 2267 O O . ASP A 1 287 ? -34.480 -28.581 81.013 1.00 69.69 287 ASP A O 1
ATOM 2271 N N . GLN A 1 288 ? -36.662 -28.881 80.637 1.00 69.94 288 GLN A N 1
ATOM 2272 C CA . GLN A 1 288 ? -36.847 -29.906 81.672 1.00 69.94 288 GLN A CA 1
ATOM 2273 C C . GLN A 1 288 ? -36.194 -31.242 81.319 1.00 69.94 288 GLN A C 1
ATOM 2275 O O . GLN A 1 288 ? -35.666 -31.899 82.207 1.00 69.94 288 GLN A O 1
ATOM 2280 N N . GLU A 1 289 ? -36.212 -31.660 80.054 1.00 73.56 289 GLU A N 1
ATOM 2281 C CA . GLU A 1 289 ? -35.490 -32.857 79.605 1.00 73.56 289 GLU A CA 1
ATOM 2282 C C . GLU A 1 289 ? -33.981 -32.692 79.809 1.00 73.56 289 GLU A C 1
ATOM 2284 O O . GLU A 1 289 ? -33.353 -33.580 80.382 1.00 73.56 289 GLU A O 1
ATOM 2289 N N . TYR A 1 290 ? -33.423 -31.531 79.451 1.00 78.00 290 TYR A N 1
ATOM 2290 C CA . TYR A 1 290 ? -32.014 -31.224 79.697 1.00 78.00 290 TYR A CA 1
ATOM 2291 C C . TYR A 1 290 ? -31.667 -31.199 81.189 1.00 78.00 290 TYR A C 1
ATOM 2293 O O . TYR A 1 290 ? -30.654 -31.777 81.579 1.00 78.00 290 TYR A O 1
ATOM 2301 N N . GLU A 1 291 ? -32.489 -30.570 82.034 1.00 78.44 291 GLU A N 1
ATOM 2302 C CA . GLU A 1 291 ? -32.266 -30.568 83.488 1.00 78.44 291 GLU A CA 1
ATOM 2303 C C . GLU A 1 291 ? -32.370 -31.982 84.083 1.00 78.44 291 GLU A C 1
ATOM 2305 O O . GLU A 1 291 ? -31.511 -32.373 84.870 1.00 78.44 291 GLU A O 1
ATOM 2310 N N . ASN A 1 292 ? -33.335 -32.798 83.646 1.00 81.00 292 ASN A N 1
ATOM 2311 C CA . ASN A 1 292 ? -33.477 -34.188 84.096 1.00 81.00 292 ASN A CA 1
ATOM 2312 C C . ASN A 1 292 ? -32.268 -35.055 83.696 1.00 81.00 292 ASN A C 1
ATOM 2314 O O . ASN A 1 292 ? -31.788 -35.866 84.491 1.00 81.00 292 ASN A O 1
ATOM 2318 N N . GLU A 1 293 ? -31.754 -34.897 82.473 1.00 85.56 293 GLU A N 1
ATOM 2319 C CA . GLU A 1 293 ? -30.531 -35.579 82.029 1.00 85.56 293 GLU A CA 1
ATOM 2320 C C . GLU A 1 293 ? -29.315 -35.145 82.859 1.00 85.56 293 GLU A C 1
ATOM 2322 O O . GLU A 1 293 ? -28.475 -35.971 83.233 1.00 85.56 293 GLU A O 1
ATOM 2327 N N . LEU A 1 294 ? -29.234 -33.856 83.196 1.00 85.19 294 LEU A N 1
ATOM 2328 C CA . LEU A 1 294 ? -28.143 -33.287 83.978 1.00 85.19 294 LEU A CA 1
ATOM 2329 C C . LEU A 1 294 ? -28.195 -33.724 85.452 1.00 85.19 294 LEU A C 1
ATOM 2331 O O . LEU A 1 294 ? -27.153 -34.008 86.048 1.00 85.19 294 LEU A O 1
ATOM 2335 N N . GLU A 1 295 ? -29.390 -33.829 86.035 1.00 86.31 295 GLU A N 1
ATOM 2336 C CA . GLU A 1 295 ? -29.617 -34.409 87.362 1.00 86.31 295 GLU A CA 1
ATOM 2337 C C . GLU A 1 295 ? -29.246 -35.894 87.394 1.00 86.31 295 GLU A C 1
ATOM 2339 O O . GLU A 1 295 ? -28.483 -36.308 88.268 1.00 86.31 295 GLU A O 1
ATOM 2344 N N . SER A 1 296 ? -29.666 -36.677 86.395 1.00 89.56 296 SER A N 1
ATOM 2345 C CA . SER A 1 296 ? -29.289 -38.092 86.284 1.00 89.56 296 SER A CA 1
ATOM 2346 C C . SER A 1 296 ? -27.769 -38.281 86.179 1.00 89.56 296 SER A C 1
ATOM 2348 O O . SER A 1 296 ? -27.196 -39.164 86.825 1.00 89.56 296 SER A O 1
ATOM 2350 N N . ALA A 1 297 ? -27.084 -37.408 85.432 1.00 87.31 297 ALA A N 1
ATOM 2351 C CA . ALA A 1 297 ? -25.626 -37.411 85.352 1.00 87.31 297 ALA A CA 1
ATOM 2352 C C . ALA A 1 297 ? -24.962 -37.085 86.704 1.00 87.31 297 ALA A C 1
ATOM 2354 O O . ALA A 1 297 ? -23.962 -37.712 87.062 1.00 87.31 297 ALA A O 1
ATOM 2355 N N . ARG A 1 298 ? -25.516 -36.142 87.482 1.00 91.56 298 ARG A N 1
ATOM 2356 C CA . ARG A 1 298 ? -25.024 -35.804 88.832 1.00 91.56 298 ARG A CA 1
ATOM 2357 C C . ARG A 1 298 ? -25.227 -36.949 89.823 1.00 91.56 298 ARG A C 1
ATOM 2359 O O . ARG A 1 298 ? -24.314 -37.254 90.586 1.00 91.56 298 ARG A O 1
ATOM 2366 N N . GLU A 1 299 ? -26.384 -37.607 89.800 1.00 91.50 299 GLU A N 1
ATOM 2367 C CA . GLU A 1 299 ? -26.658 -38.777 90.644 1.00 91.50 299 GLU A CA 1
ATOM 2368 C C . GLU A 1 299 ? -25.708 -39.939 90.340 1.00 91.50 299 GLU A C 1
ATOM 2370 O O . GLU A 1 299 ? -25.173 -40.562 91.259 1.00 91.50 299 GLU A O 1
ATOM 2375 N N . ALA A 1 300 ? -25.445 -40.201 89.055 1.00 90.69 300 ALA A N 1
ATOM 2376 C CA . ALA A 1 300 ? -24.472 -41.205 88.642 1.00 90.69 300 ALA A CA 1
ATOM 2377 C C . ALA A 1 300 ? -23.062 -40.882 89.164 1.00 90.69 300 ALA A C 1
ATOM 2379 O O . ALA A 1 300 ? -22.353 -41.784 89.609 1.00 90.69 300 ALA A O 1
ATOM 2380 N N . LEU A 1 301 ? -22.672 -39.604 89.160 1.00 92.19 301 LEU A N 1
ATOM 2381 C CA . LEU A 1 301 ? -21.365 -39.152 89.640 1.00 92.19 301 LEU A CA 1
ATOM 2382 C C . LEU A 1 301 ? -21.227 -39.319 91.161 1.00 92.19 301 LEU A C 1
ATOM 2384 O O . LEU A 1 301 ? -20.256 -39.918 91.616 1.00 92.19 301 LEU A O 1
ATOM 2388 N N . ASN A 1 302 ? -22.246 -38.928 91.932 1.00 92.75 302 ASN A N 1
ATOM 2389 C CA . ASN A 1 302 ? -22.291 -39.174 93.380 1.00 92.75 302 ASN A CA 1
ATOM 2390 C C . ASN A 1 302 ? -22.204 -40.674 93.704 1.00 92.75 302 ASN A C 1
ATOM 2392 O O . ASN A 1 302 ? -21.508 -41.079 94.633 1.00 92.75 302 ASN A O 1
ATOM 2396 N N . ARG A 1 303 ? -22.869 -41.523 92.910 1.00 93.44 303 ARG A N 1
ATOM 2397 C CA . ARG A 1 303 ? -22.813 -42.980 93.083 1.00 93.44 303 ARG A CA 1
ATOM 2398 C C . ARG A 1 303 ? -21.415 -43.544 92.830 1.00 93.44 303 ARG A C 1
ATOM 2400 O O . ARG A 1 303 ? -21.009 -44.488 93.505 1.00 93.44 303 ARG A O 1
ATOM 2407 N N . VAL A 1 304 ? -20.680 -42.986 91.868 1.00 91.19 304 VAL A N 1
ATOM 2408 C CA . VAL A 1 304 ? -19.275 -43.345 91.633 1.00 91.19 304 VAL A CA 1
ATOM 2409 C C . VAL A 1 304 ? -18.418 -42.937 92.829 1.00 91.19 304 VAL A C 1
ATOM 2411 O O . VAL A 1 304 ? -17.665 -43.771 93.324 1.00 91.19 304 VAL A O 1
ATOM 2414 N N . GLU A 1 305 ? -18.582 -41.719 93.349 1.00 92.56 305 GLU A N 1
ATOM 2415 C CA . GLU A 1 305 ? -17.846 -41.251 94.533 1.00 92.56 305 GLU A CA 1
ATOM 2416 C C . GLU A 1 305 ? -18.107 -42.136 95.766 1.00 92.56 305 GLU A C 1
ATOM 2418 O O . GLU A 1 305 ? -17.167 -42.549 96.449 1.00 92.56 305 GLU A O 1
ATOM 2423 N N . GLU A 1 306 ? -19.364 -42.511 96.030 1.00 92.88 306 GLU A N 1
ATOM 2424 C CA . GLU A 1 306 ? -19.714 -43.458 97.099 1.00 92.88 306 GLU A CA 1
ATOM 2425 C C . GLU A 1 306 ? -18.967 -44.790 96.931 1.00 92.88 306 GLU A C 1
ATOM 2427 O O . GLU A 1 306 ? -18.279 -45.242 97.852 1.00 92.88 306 GLU A O 1
ATOM 2432 N N . LEU A 1 307 ? -19.018 -45.383 95.734 1.00 91.69 307 LEU A N 1
ATOM 2433 C CA . LEU A 1 307 ? -18.332 -46.642 95.428 1.00 91.69 307 LEU A CA 1
ATOM 2434 C C . LEU A 1 307 ? -16.803 -46.530 95.532 1.00 91.69 307 LEU A C 1
ATOM 2436 O O . LEU A 1 307 ? -16.138 -47.503 95.902 1.00 91.69 307 LEU A O 1
ATOM 2440 N N . GLU A 1 308 ? -16.221 -45.368 95.234 1.00 91.06 308 GLU A N 1
ATOM 2441 C CA . GLU A 1 308 ? -14.793 -45.099 95.424 1.00 91.06 308 GLU A CA 1
ATOM 2442 C C . GLU A 1 308 ? -14.418 -45.049 96.910 1.00 91.06 308 GLU A C 1
ATOM 2444 O O . GLU A 1 308 ? -13.411 -45.645 97.318 1.00 91.06 308 GLU A O 1
ATOM 2449 N N . THR A 1 309 ? -15.237 -44.406 97.750 1.00 92.25 309 THR A N 1
ATOM 2450 C CA . THR A 1 309 ? -15.004 -44.396 99.203 1.00 92.25 309 THR A CA 1
ATOM 2451 C C . THR A 1 309 ? -15.120 -45.799 99.799 1.00 92.25 309 THR A C 1
ATOM 2453 O O . THR A 1 309 ? -14.242 -46.221 100.561 1.00 92.25 309 THR A O 1
ATOM 2456 N N . GLU A 1 310 ? -16.130 -46.576 99.397 1.00 92.94 310 GLU A N 1
ATOM 2457 C CA . GLU A 1 310 ? -16.299 -47.969 99.813 1.00 92.94 310 GLU A CA 1
ATOM 2458 C C . GLU A 1 310 ? -15.112 -48.833 99.380 1.00 92.94 310 GLU A C 1
ATOM 2460 O O . GLU A 1 310 ? -14.542 -49.561 100.202 1.00 92.94 310 GLU A O 1
ATOM 2465 N N . ASN A 1 311 ? -14.658 -48.700 98.129 1.00 90.38 311 ASN A N 1
ATOM 2466 C CA . ASN A 1 311 ? -13.456 -49.380 97.648 1.00 90.38 311 ASN A CA 1
ATOM 2467 C C . ASN A 1 311 ? -12.209 -48.983 98.439 1.00 90.38 311 ASN A C 1
ATOM 2469 O O . ASN A 1 311 ? -11.396 -49.848 98.772 1.00 90.38 311 ASN A O 1
ATOM 2473 N N . SER A 1 312 ? -12.053 -47.709 98.805 1.00 92.81 312 SER A N 1
ATOM 2474 C CA . SER A 1 312 ? -10.955 -47.248 99.663 1.00 92.81 312 SER A CA 1
ATOM 2475 C C . SER A 1 312 ? -10.994 -47.929 101.036 1.00 92.81 312 SER A C 1
ATOM 2477 O O . SER A 1 312 ? -9.968 -48.401 101.540 1.00 92.81 312 SER A O 1
ATOM 2479 N N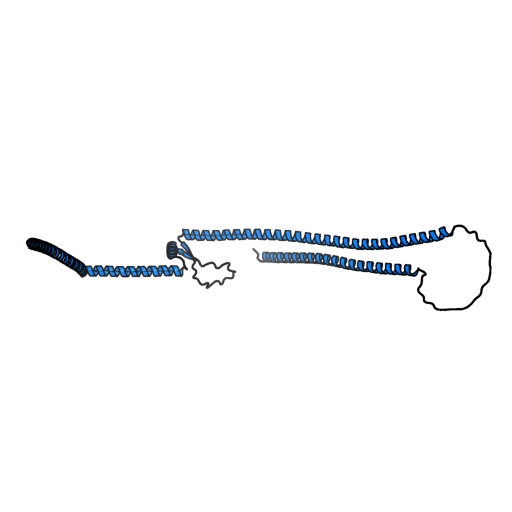 . HIS A 1 313 ? -12.178 -48.054 101.643 1.00 92.25 313 HIS A N 1
ATOM 2480 C CA . HIS A 1 313 ? -12.356 -48.754 102.916 1.00 92.25 313 HIS A CA 1
ATOM 2481 C C . HIS A 1 313 ? -12.073 -50.259 102.809 1.00 92.25 313 HIS A C 1
ATOM 2483 O O . HIS A 1 313 ? -11.400 -50.817 103.686 1.00 92.25 313 HIS A O 1
ATOM 2489 N N . LEU A 1 314 ? -12.544 -50.912 101.744 1.00 92.06 314 LEU A N 1
ATOM 2490 C CA . LEU A 1 314 ? -12.281 -52.325 101.472 1.00 92.06 314 LEU A CA 1
ATOM 2491 C C . LEU A 1 314 ? -10.794 -52.579 101.211 1.00 92.06 314 LEU A C 1
ATOM 2493 O O . LEU A 1 314 ? -10.233 -53.501 101.799 1.00 92.06 314 LEU A O 1
ATOM 2497 N N . THR A 1 315 ? -10.134 -51.721 100.434 1.00 89.69 315 THR A N 1
ATOM 2498 C CA . THR A 1 315 ? -8.688 -51.788 100.164 1.00 89.69 315 THR A CA 1
ATOM 2499 C C . THR A 1 315 ? -7.893 -51.683 101.464 1.00 89.69 315 THR A C 1
ATOM 2501 O O . THR A 1 315 ? -7.091 -52.562 101.770 1.00 89.69 315 THR A O 1
ATOM 2504 N N . LYS A 1 316 ? -8.207 -50.700 102.322 1.00 91.81 316 LYS A N 1
ATOM 2505 C CA . LYS A 1 316 ? -7.577 -50.560 103.649 1.00 91.81 316 LYS A CA 1
ATOM 2506 C C . LYS A 1 316 ? -7.795 -51.787 104.543 1.00 91.81 316 LYS A C 1
ATOM 2508 O O . LYS A 1 316 ? -6.899 -52.161 105.300 1.00 91.81 316 LYS A O 1
ATOM 2513 N N . ARG A 1 317 ? -8.977 -52.418 104.506 1.00 90.88 317 ARG A N 1
ATOM 2514 C CA . ARG A 1 317 ? -9.247 -53.672 105.242 1.00 90.88 317 ARG A CA 1
ATOM 2515 C C . ARG A 1 317 ? -8.441 -54.839 104.679 1.00 90.88 317 ARG A C 1
ATOM 2517 O O . ARG A 1 317 ? -7.880 -55.615 105.450 1.00 90.88 317 ARG A O 1
ATOM 2524 N N . LEU A 1 318 ? -8.363 -54.944 103.360 1.00 88.38 318 LEU A N 1
ATOM 2525 C CA . LEU A 1 318 ? -7.612 -55.979 102.665 1.00 88.38 318 LEU A CA 1
ATOM 2526 C C . LEU A 1 318 ? -6.107 -55.862 102.945 1.00 88.38 318 LEU A C 1
ATOM 2528 O O . LEU A 1 318 ? -5.468 -56.876 103.211 1.00 88.38 318 LEU A O 1
ATOM 2532 N N . ASP A 1 319 ? -5.557 -54.649 103.001 1.00 88.31 319 ASP A N 1
ATOM 2533 C CA . ASP A 1 319 ? -4.159 -54.414 103.381 1.00 88.31 319 ASP A CA 1
ATOM 2534 C C . ASP A 1 319 ? -3.885 -54.776 104.845 1.00 88.31 319 ASP A C 1
ATOM 2536 O O . ASP A 1 319 ? -2.873 -55.407 105.146 1.00 88.31 319 ASP A O 1
ATOM 2540 N N . LYS A 1 320 ? -4.816 -54.486 105.766 1.00 89.31 320 LYS A N 1
ATOM 2541 C CA . LYS A 1 320 ? -4.720 -54.964 107.158 1.00 89.31 320 LYS A CA 1
ATOM 2542 C C . LYS A 1 320 ? -4.699 -56.493 107.237 1.00 89.31 320 LYS A C 1
ATOM 2544 O O . LYS A 1 320 ? -3.889 -57.046 107.977 1.00 89.31 320 LYS A O 1
ATOM 2549 N N . LEU A 1 321 ? -5.547 -57.175 106.465 1.00 87.00 321 LEU A N 1
ATOM 2550 C CA . LEU A 1 321 ? -5.573 -58.640 106.400 1.00 87.00 321 LEU A CA 1
ATOM 2551 C C . LEU A 1 321 ? -4.305 -59.215 105.755 1.00 87.00 321 LEU A C 1
ATOM 2553 O O . LEU A 1 321 ? -3.774 -60.206 106.251 1.00 87.00 321 LEU A O 1
ATOM 2557 N N . LYS A 1 322 ? -3.782 -58.589 104.693 1.00 85.75 322 LYS A N 1
ATOM 2558 C CA . LYS A 1 322 ? -2.492 -58.955 104.086 1.00 85.75 322 LYS A CA 1
ATOM 2559 C C . LYS A 1 322 ? -1.349 -58.807 105.086 1.00 85.75 322 LYS A C 1
ATOM 2561 O O . LYS A 1 322 ? -0.551 -59.731 105.214 1.00 85.75 322 LYS A O 1
ATOM 2566 N N . ASN A 1 323 ? -1.308 -57.701 105.829 1.00 84.50 323 ASN A N 1
ATOM 2567 C CA . ASN A 1 323 ? -0.299 -57.459 106.857 1.00 84.50 323 ASN A CA 1
ATOM 2568 C C . ASN A 1 323 ? -0.399 -58.493 107.989 1.00 84.50 323 ASN A C 1
ATOM 2570 O O . ASN A 1 323 ? 0.613 -59.088 108.351 1.00 84.50 323 ASN A O 1
ATOM 2574 N N . ALA A 1 324 ? -1.606 -58.794 108.478 1.00 83.94 324 ALA A N 1
ATOM 2575 C CA . ALA A 1 324 ? -1.829 -59.842 109.478 1.00 83.94 324 ALA A CA 1
ATOM 2576 C C . ALA A 1 324 ? -1.414 -61.235 108.968 1.00 83.94 324 ALA A C 1
ATOM 2578 O O . ALA A 1 324 ? -0.735 -61.976 109.673 1.00 83.94 324 ALA A O 1
ATOM 2579 N N . LYS A 1 325 ? -1.741 -61.569 107.712 1.00 82.81 325 LYS A N 1
ATOM 2580 C CA . LYS A 1 325 ? -1.299 -62.810 107.061 1.00 82.81 325 LYS A CA 1
ATOM 2581 C C . LYS A 1 325 ? 0.225 -62.871 106.927 1.00 82.81 325 LYS A C 1
ATOM 2583 O O . LYS A 1 325 ? 0.805 -63.921 107.169 1.00 82.81 325 LYS A O 1
ATOM 2588 N N . SER A 1 326 ? 0.879 -61.768 106.557 1.00 79.31 326 SER A N 1
ATOM 2589 C CA . SER A 1 326 ? 2.344 -61.708 106.466 1.00 79.31 326 SER A CA 1
ATOM 2590 C C . SER A 1 326 ? 3.037 -61.803 107.826 1.00 79.31 326 SER A C 1
ATOM 2592 O O . SER A 1 326 ? 4.133 -62.344 107.891 1.00 79.31 326 SER A O 1
ATOM 2594 N N . ALA A 1 327 ? 2.405 -61.313 108.900 1.00 77.50 327 ALA A N 1
ATOM 2595 C CA . ALA A 1 327 ? 2.897 -61.475 110.265 1.00 77.50 327 ALA A CA 1
ATOM 2596 C C . ALA A 1 327 ? 2.797 -62.943 110.705 1.00 77.50 327 ALA A C 1
ATOM 2598 O O . ALA A 1 327 ? 3.797 -63.521 111.105 1.00 77.50 327 ALA A O 1
ATOM 2599 N N . LEU A 1 328 ? 1.644 -63.586 110.486 1.00 74.75 328 LEU A N 1
ATOM 2600 C CA . LEU A 1 328 ? 1.459 -65.016 110.768 1.00 74.75 328 LEU A CA 1
ATOM 2601 C C . LEU A 1 328 ? 2.393 -65.922 109.948 1.00 74.75 328 LEU A C 1
ATOM 2603 O O . LEU A 1 328 ? 2.824 -66.952 110.443 1.00 74.75 328 LEU A O 1
ATOM 2607 N N . LEU A 1 329 ? 2.728 -65.545 108.709 1.00 71.44 329 LEU A N 1
ATOM 2608 C CA . LEU A 1 329 ? 3.701 -66.267 107.877 1.00 71.44 329 LEU A CA 1
ATOM 2609 C C . LEU A 1 329 ? 5.165 -66.047 108.294 1.00 71.44 329 LEU A C 1
ATOM 2611 O O . LEU A 1 329 ? 6.015 -66.800 107.838 1.00 71.44 329 LEU A O 1
ATOM 2615 N N . LYS A 1 330 ? 5.477 -65.021 109.098 1.00 71.56 330 LYS A N 1
ATOM 2616 C CA . LYS A 1 330 ? 6.823 -64.806 109.663 1.00 71.56 330 LYS A CA 1
ATOM 2617 C C . LYS A 1 330 ? 7.049 -65.575 110.968 1.00 71.56 330 LYS A C 1
ATOM 2619 O O . LYS A 1 330 ? 8.202 -65.775 111.332 1.00 71.56 330 LYS A O 1
ATOM 2624 N N . ASP A 1 331 ? 5.971 -65.983 111.638 1.00 64.88 331 ASP A N 1
ATOM 2625 C CA . ASP A 1 331 ? 5.992 -66.735 112.901 1.00 64.88 331 ASP A CA 1
ATOM 2626 C C . ASP A 1 331 ? 5.952 -68.271 112.696 1.00 64.88 331 ASP A C 1
ATOM 2628 O O . ASP A 1 331 ? 5.908 -69.023 113.671 1.00 64.88 331 ASP A O 1
ATOM 2632 N N . LEU A 1 332 ? 5.966 -68.735 111.438 1.00 56.03 332 LEU A N 1
ATOM 2633 C CA . LEU A 1 332 ? 5.974 -70.138 110.986 1.00 56.03 332 LEU A CA 1
ATOM 2634 C C . LEU A 1 332 ? 7.327 -70.501 110.362 1.00 56.03 332 LEU A C 1
ATOM 2636 O O . LEU A 1 332 ? 7.798 -71.631 110.616 1.00 56.03 332 LEU A O 1
#

Mean predicted aligned error: 19.71 Å

Radius of gyration: 68.05 Å; Cα contacts (8 Å, |Δi|>4): 70; chains: 1; bounding box: 126×96×208 Å

Sequence (332 aa):
MDPSRRQRTQTKATAEEQALDQIAREAEQRLAARRAARAEAREIRMRELERQQREQEDHADKAYDMYAGKTPETVGRRPRLAALSPAVHSPRRSSEDSIDDGFSIKDLRHELKEVEEKFRKAMILNAQLDNDKAALGYQLELLKDRIEELHEEYAQLQREHKEKCSAFERLRREHESVVASLTLARDAVRARDAAAASAGFAFVDAAALEPAARDTAGEAVGDVPALALVTHQAHQLLHDAGEGTLDVRLQKLVSSKQALESEVRKLKLQLNEERAARQNGVANHHDQEYENELESAREALNRVEELETENSHLTKRLDKLKNAKSALLKDL